Protein AF-A0AAJ3DBS8-F1 (afdb_monomer_lite)

Structure (mmCIF, N/CA/C/O backbone):
data_AF-A0AAJ3DBS8-F1
#
_entry.id   AF-A0AAJ3DBS8-F1
#
loop_
_atom_site.group_PDB
_atom_site.id
_atom_site.type_symbol
_atom_site.label_atom_id
_atom_site.label_alt_id
_atom_site.label_comp_id
_atom_site.label_asym_id
_atom_site.label_entity_id
_atom_site.label_seq_id
_atom_site.pdbx_PDB_ins_code
_atom_site.Cartn_x
_atom_site.Cartn_y
_atom_site.Cartn_z
_atom_site.occupancy
_atom_site.B_iso_or_equiv
_atom_site.auth_seq_id
_atom_site.auth_comp_id
_atom_site.auth_asym_id
_atom_site.auth_atom_id
_atom_site.pdbx_PDB_model_num
ATOM 1 N N . MET A 1 1 ? -2.908 17.694 -20.896 1.00 34.31 1 MET A N 1
ATOM 2 C CA . MET A 1 1 ? -2.007 17.215 -21.973 1.00 34.31 1 MET A CA 1
ATOM 3 C C . MET A 1 1 ? -0.601 16.853 -21.490 1.00 34.31 1 MET A C 1
ATOM 5 O O . MET A 1 1 ? -0.094 15.841 -21.946 1.00 34.31 1 MET A O 1
ATOM 9 N N . LEU A 1 2 ? 0.013 17.577 -20.541 1.00 31.77 2 LEU A N 1
ATOM 10 C CA . LEU A 1 2 ? 1.354 17.239 -20.018 1.00 31.77 2 LEU A CA 1
ATOM 11 C C . LEU A 1 2 ? 1.439 15.878 -19.292 1.00 31.77 2 LEU A C 1
ATOM 13 O O . LEU A 1 2 ? 2.426 15.167 -19.439 1.00 31.77 2 LEU A O 1
ATOM 17 N N . PHE A 1 3 ? 0.381 15.479 -18.577 1.00 32.75 3 PHE A N 1
ATOM 18 C CA . PHE A 1 3 ? 0.348 14.225 -17.809 1.00 32.75 3 PHE A CA 1
ATOM 19 C C . PHE A 1 3 ? 0.314 12.952 -18.668 1.00 32.75 3 PHE A C 1
ATOM 21 O O . PHE A 1 3 ? 0.675 11.900 -18.170 1.00 32.75 3 PHE A O 1
ATOM 28 N N . LEU A 1 4 ? -0.106 13.026 -19.937 1.00 32.16 4 LEU A N 1
ATOM 29 C CA . LEU A 1 4 ? -0.124 11.870 -20.850 1.00 32.16 4 LEU A CA 1
ATOM 30 C C . LEU A 1 4 ? 1.181 11.745 -21.652 1.00 32.16 4 LEU A C 1
ATOM 32 O O . LEU A 1 4 ? 1.602 10.633 -21.949 1.00 32.16 4 LEU A O 1
ATOM 36 N N . ASN A 1 5 ? 1.851 12.862 -21.958 1.00 32.22 5 ASN A N 1
ATOM 37 C CA . ASN A 1 5 ? 3.099 12.835 -22.732 1.00 32.22 5 ASN A CA 1
ATOM 38 C C . ASN A 1 5 ? 4.293 12.293 -21.932 1.00 32.22 5 ASN A C 1
ATOM 40 O O . ASN A 1 5 ? 5.134 11.616 -22.508 1.00 32.22 5 ASN A O 1
ATOM 44 N N . ILE A 1 6 ? 4.342 12.501 -20.611 1.00 42.06 6 ILE A N 1
ATOM 45 C CA . ILE A 1 6 ? 5.432 11.976 -19.760 1.00 42.06 6 ILE A CA 1
ATOM 46 C C . ILE A 1 6 ? 5.494 10.433 -19.795 1.00 42.06 6 ILE A C 1
ATOM 48 O O . ILE A 1 6 ? 6.579 9.855 -19.757 1.00 42.06 6 ILE A O 1
ATOM 52 N N . TRP A 1 7 ? 4.342 9.767 -19.939 1.00 41.19 7 TRP A N 1
ATOM 53 C CA . TRP A 1 7 ? 4.229 8.300 -19.963 1.00 41.19 7 TRP A CA 1
ATOM 54 C C . TRP A 1 7 ? 4.269 7.704 -21.373 1.00 41.19 7 TRP A C 1
ATOM 56 O O . TRP A 1 7 ? 4.351 6.488 -21.517 1.00 41.19 7 TRP A O 1
ATOM 66 N N . ARG A 1 8 ? 4.196 8.540 -22.417 1.00 38.03 8 ARG A N 1
ATOM 67 C CA . ARG A 1 8 ? 4.332 8.098 -23.810 1.00 38.03 8 ARG A CA 1
ATOM 68 C C . ARG A 1 8 ? 5.797 7.913 -24.203 1.00 38.03 8 ARG A C 1
ATOM 70 O O . ARG A 1 8 ? 6.105 6.996 -24.956 1.00 38.03 8 ARG A O 1
ATOM 77 N N . ASP A 1 9 ? 6.677 8.756 -23.666 1.00 37.06 9 ASP A N 1
ATOM 78 C CA . ASP A 1 9 ? 8.065 8.868 -24.130 1.00 37.06 9 ASP A CA 1
ATOM 79 C C . ASP A 1 9 ? 9.080 8.200 -23.173 1.00 37.06 9 ASP A C 1
ATOM 81 O O . ASP A 1 9 ? 10.270 8.130 -23.474 1.00 37.06 9 ASP A O 1
ATOM 85 N N . THR A 1 10 ? 8.621 7.646 -22.043 1.00 43.53 10 THR A N 1
ATOM 86 C CA . THR A 1 10 ? 9.416 6.751 -21.189 1.00 43.53 10 THR A CA 1
ATOM 87 C C . THR A 1 10 ? 8.853 5.332 -21.304 1.00 43.53 10 THR A C 1
ATOM 89 O O . THR A 1 10 ? 7.727 5.096 -20.862 1.00 43.53 10 THR A O 1
ATOM 92 N N . PRO A 1 11 ? 9.574 4.360 -21.902 1.00 48.81 11 PRO A N 1
ATOM 93 C CA . PRO A 1 11 ? 9.150 2.968 -21.890 1.00 48.81 11 PRO A CA 1
ATOM 94 C C . PRO A 1 11 ? 9.337 2.447 -20.468 1.00 48.81 11 PRO A C 1
ATOM 96 O O . PRO A 1 11 ? 10.347 1.835 -20.126 1.00 48.81 11 PRO A O 1
ATOM 99 N N . LEU A 1 12 ? 8.384 2.759 -19.597 1.00 55.94 12 LEU A N 1
ATOM 100 C CA . LEU A 1 12 ? 8.355 2.180 -18.273 1.00 55.94 12 LEU A CA 1
ATOM 101 C C . LEU A 1 12 ? 8.215 0.669 -18.437 1.00 55.94 12 LEU A C 1
ATOM 103 O O . LEU A 1 12 ? 7.348 0.222 -19.199 1.00 55.94 12 LEU A O 1
ATOM 107 N N . PRO A 1 13 ? 9.054 -0.119 -17.748 1.00 65.25 13 PRO A N 1
ATOM 108 C CA . PRO A 1 13 ? 8.946 -1.565 -17.782 1.00 65.25 13 PRO A CA 1
ATOM 109 C C . PRO A 1 13 ? 7.500 -1.974 -17.495 1.00 65.25 13 PRO A C 1
ATOM 111 O O . PRO A 1 13 ? 6.860 -1.420 -16.598 1.00 65.25 13 PRO A O 1
ATOM 114 N N . SER A 1 14 ? 6.963 -2.943 -18.239 1.00 71.94 14 SER A N 1
ATOM 115 C CA . SER A 1 14 ? 5.567 -3.392 -18.093 1.00 71.94 14 SER A CA 1
ATOM 116 C C . SER A 1 14 ? 5.231 -3.800 -16.650 1.00 71.94 14 SER A C 1
ATOM 118 O O . SER A 1 14 ? 4.104 -3.621 -16.192 1.00 71.94 14 SER A O 1
ATOM 120 N N . ILE A 1 15 ? 6.246 -4.249 -15.909 1.00 72.38 15 ILE A N 1
ATOM 121 C CA . ILE A 1 15 ? 6.202 -4.537 -14.475 1.00 72.38 15 ILE A CA 1
ATOM 122 C C . ILE A 1 15 ? 5.906 -3.279 -13.639 1.00 72.38 15 ILE A C 1
ATOM 124 O O . ILE A 1 15 ? 5.065 -3.324 -12.750 1.00 72.38 15 ILE A O 1
ATOM 128 N N . SER A 1 16 ? 6.532 -2.136 -13.925 1.00 73.19 16 SER A N 1
ATOM 129 C CA . SER A 1 16 ? 6.294 -0.883 -13.195 1.00 73.19 16 SER A CA 1
ATOM 130 C C . SER A 1 16 ? 4.863 -0.369 -13.383 1.00 73.19 16 SER A C 1
ATOM 132 O O . SER A 1 16 ? 4.242 0.087 -12.425 1.00 73.19 16 SER A O 1
ATOM 134 N N . LEU A 1 17 ? 4.307 -0.495 -14.593 1.00 77.12 17 LEU A N 1
ATOM 135 C CA . LEU A 1 17 ? 2.912 -0.130 -14.872 1.00 77.12 17 LEU A CA 1
ATOM 136 C C . LEU A 1 17 ? 1.920 -1.055 -14.159 1.00 77.12 17 LEU A C 1
ATOM 138 O O . LEU A 1 17 ? 0.945 -0.575 -13.578 1.00 77.12 17 LEU A O 1
ATOM 142 N N . LEU A 1 18 ? 2.189 -2.365 -14.156 1.00 82.50 18 LEU A N 1
ATOM 143 C CA . LEU A 1 18 ? 1.419 -3.340 -13.383 1.00 82.50 18 LEU A CA 1
ATOM 144 C C . LEU A 1 18 ? 1.411 -2.974 -11.895 1.00 82.50 18 LEU A C 1
ATOM 146 O O . LEU A 1 18 ? 0.356 -2.965 -11.265 1.00 82.50 18 LEU A O 1
ATOM 150 N N . THR A 1 19 ? 2.579 -2.643 -11.350 1.00 81.81 19 THR A N 1
ATOM 151 C CA . THR A 1 19 ? 2.744 -2.264 -9.949 1.00 81.81 19 THR A CA 1
ATOM 152 C C . THR A 1 19 ? 1.929 -1.022 -9.598 1.00 81.81 19 THR A C 1
ATOM 154 O O . THR A 1 19 ? 1.175 -1.042 -8.628 1.00 81.81 19 THR A O 1
ATOM 157 N N . ILE A 1 20 ? 1.996 0.032 -10.415 1.00 81.31 20 ILE A N 1
ATOM 158 C CA . ILE A 1 20 ? 1.200 1.254 -10.225 1.00 81.31 20 ILE A CA 1
ATOM 159 C C . ILE A 1 20 ? -0.301 0.939 -10.258 1.00 81.31 20 ILE A C 1
ATOM 161 O O . ILE A 1 20 ? -1.038 1.357 -9.365 1.00 81.31 20 ILE A O 1
ATOM 165 N N . ALA A 1 21 ? -0.759 0.167 -11.247 1.00 83.81 21 ALA A N 1
ATOM 166 C CA . ALA A 1 21 ? -2.166 -0.210 -11.371 1.00 83.81 21 ALA A CA 1
ATOM 167 C C . ALA A 1 21 ? -2.654 -1.033 -10.165 1.00 83.81 21 ALA A C 1
ATOM 169 O O . ALA A 1 21 ? -3.731 -0.767 -9.623 1.00 83.81 21 ALA A O 1
ATOM 170 N N . ALA A 1 22 ? -1.843 -1.991 -9.707 1.00 86.06 22 ALA A N 1
ATOM 171 C CA . ALA A 1 22 ? -2.141 -2.802 -8.534 1.00 86.06 22 ALA A CA 1
ATOM 172 C C . ALA A 1 22 ? -2.233 -1.947 -7.267 1.00 86.06 22 ALA A C 1
ATOM 174 O O . ALA A 1 22 ? -3.179 -2.099 -6.493 1.00 86.06 22 ALA A O 1
ATOM 175 N N . LEU A 1 23 ? -1.304 -1.005 -7.083 1.00 85.00 23 LEU A N 1
ATOM 176 C CA . LEU A 1 23 ? -1.318 -0.086 -5.951 1.00 85.00 23 LEU A CA 1
ATOM 177 C C . LEU A 1 23 ? -2.555 0.809 -5.937 1.00 85.00 23 LEU A C 1
ATOM 179 O O . LEU A 1 23 ? -3.157 0.956 -4.880 1.00 85.00 23 LEU A O 1
ATOM 183 N N . ILE A 1 24 ? -2.973 1.363 -7.080 1.00 84.50 24 ILE A N 1
ATOM 184 C CA . ILE A 1 24 ? -4.187 2.194 -7.158 1.00 84.50 24 ILE A CA 1
ATOM 185 C C . ILE A 1 24 ? -5.410 1.395 -6.689 1.00 84.50 24 ILE A C 1
ATOM 187 O O . ILE A 1 24 ? -6.172 1.864 -5.840 1.00 84.50 24 ILE A O 1
ATOM 191 N N . GLY A 1 25 ? -5.578 0.172 -7.206 1.00 83.19 25 GLY A N 1
ATOM 192 C CA . GLY A 1 25 ? -6.697 -0.695 -6.833 1.00 83.19 25 GLY A CA 1
ATOM 193 C C . GLY A 1 25 ? -6.667 -1.098 -5.356 1.00 83.19 25 GLY A C 1
ATOM 194 O O . GLY A 1 25 ? -7.689 -1.053 -4.668 1.00 83.19 25 GLY A O 1
ATOM 195 N N . ILE A 1 26 ? -5.486 -1.450 -4.850 1.00 86.25 26 ILE A N 1
ATOM 196 C CA . ILE A 1 26 ? -5.308 -1.906 -3.470 1.00 86.25 26 ILE A CA 1
ATOM 197 C C . ILE A 1 26 ? -5.459 -0.756 -2.484 1.00 86.25 26 ILE A C 1
ATOM 199 O O . ILE A 1 26 ? -6.191 -0.908 -1.520 1.00 86.25 26 ILE A O 1
ATOM 203 N N . ILE A 1 27 ? -4.879 0.416 -2.730 1.00 85.25 27 ILE A N 1
ATOM 204 C CA . ILE A 1 27 ? -5.019 1.588 -1.853 1.00 85.25 27 ILE A CA 1
ATOM 205 C C . ILE A 1 27 ? -6.484 1.991 -1.689 1.00 85.25 27 ILE A C 1
ATOM 207 O O . ILE A 1 27 ? -6.949 2.177 -0.561 1.00 85.25 27 ILE A O 1
ATOM 211 N N . GLY A 1 28 ? -7.226 2.098 -2.797 1.00 81.75 28 GLY A N 1
ATOM 212 C CA . GLY A 1 28 ? -8.640 2.471 -2.748 1.00 81.75 28 GLY A CA 1
ATOM 213 C C . GLY A 1 28 ? -9.453 1.486 -1.908 1.00 81.75 28 GLY A C 1
ATOM 214 O O . GLY A 1 28 ? -10.252 1.879 -1.056 1.00 81.75 28 GLY A O 1
ATOM 215 N N . ASN A 1 29 ? -9.194 0.193 -2.085 1.00 85.62 29 ASN A N 1
ATOM 216 C CA . ASN A 1 29 ? -9.898 -0.847 -1.355 1.00 85.62 29 ASN A CA 1
ATOM 217 C C . ASN A 1 29 ? -9.453 -0.957 0.120 1.00 85.62 29 ASN A C 1
ATOM 219 O O . ASN A 1 29 ? -10.289 -0.949 1.023 1.00 85.62 29 ASN A O 1
ATOM 223 N N . SER A 1 30 ? -8.146 -1.023 0.372 1.00 84.38 30 SER A N 1
ATOM 224 C CA . SER A 1 30 ? -7.538 -1.234 1.689 1.00 84.38 30 SER A CA 1
ATOM 225 C C . SER A 1 30 ? -7.656 -0.031 2.616 1.00 84.38 30 SER A C 1
ATOM 227 O O . SER A 1 30 ? -7.791 -0.228 3.815 1.00 84.38 30 SER A O 1
ATOM 229 N N . VAL A 1 31 ? -7.610 1.205 2.111 1.00 84.19 31 VAL A N 1
ATOM 230 C CA . VAL A 1 31 ? -7.782 2.394 2.961 1.00 84.19 31 VAL A CA 1
ATOM 231 C C . VAL A 1 31 ? -9.245 2.800 2.984 1.00 84.19 31 VAL A C 1
ATOM 233 O O . VAL A 1 31 ? -9.883 2.740 4.030 1.00 84.19 31 VAL A O 1
ATOM 236 N N . VAL A 1 32 ? -9.805 3.211 1.847 1.00 83.50 32 VAL A N 1
ATOM 237 C CA . VAL A 1 32 ? -11.094 3.918 1.817 1.00 83.50 32 VAL A CA 1
ATOM 238 C C . VAL A 1 32 ? -12.265 2.973 2.052 1.00 83.50 32 VAL A C 1
ATOM 240 O O . VAL A 1 32 ? -13.020 3.158 3.009 1.00 83.50 32 VAL A O 1
ATOM 243 N N . THR A 1 33 ? -12.413 1.949 1.210 1.00 83.75 33 THR A N 1
ATOM 244 C CA . THR A 1 33 ? -13.533 1.000 1.307 1.00 83.75 33 THR A CA 1
ATOM 245 C C . THR A 1 33 ? -13.500 0.259 2.640 1.00 83.75 33 THR A C 1
ATOM 247 O O . THR A 1 33 ? -14.525 0.129 3.314 1.00 83.75 33 THR A O 1
ATOM 250 N N . PHE A 1 34 ? -12.311 -0.170 3.061 1.00 84.19 34 PHE A N 1
ATOM 251 C CA . PHE A 1 34 ? -12.118 -0.823 4.345 1.00 84.19 34 PHE A CA 1
ATOM 252 C C . PHE A 1 34 ? -12.479 0.081 5.530 1.00 84.19 34 PHE A C 1
ATOM 254 O O . PHE A 1 34 ? -13.234 -0.347 6.404 1.00 84.19 34 PHE A O 1
ATOM 261 N N . SER A 1 35 ? -12.021 1.342 5.542 1.00 81.75 35 SER A N 1
ATOM 262 C CA . SER A 1 35 ? -12.333 2.274 6.636 1.00 81.75 35 SER A CA 1
ATOM 263 C C . SER A 1 35 ? -13.838 2.445 6.820 1.00 81.75 35 SER A C 1
ATOM 265 O O . SER A 1 35 ? -14.348 2.392 7.939 1.00 81.75 35 SER A O 1
ATOM 267 N N . LYS A 1 36 ? -14.570 2.607 5.711 1.00 83.69 36 LYS A N 1
ATOM 268 C CA . LYS A 1 36 ? -16.032 2.727 5.741 1.00 83.69 36 LYS A CA 1
ATOM 269 C C . LYS A 1 36 ? -16.695 1.447 6.229 1.00 83.69 36 LYS A C 1
ATOM 271 O O . LYS A 1 36 ? -17.568 1.512 7.088 1.00 83.69 36 LYS A O 1
ATOM 276 N N . ARG A 1 37 ? -16.251 0.283 5.744 1.00 81.94 37 ARG A N 1
ATOM 277 C CA . ARG A 1 37 ? -16.782 -1.023 6.164 1.00 81.94 37 ARG A CA 1
ATOM 278 C C . ARG A 1 37 ? -16.593 -1.260 7.660 1.00 81.94 37 ARG A C 1
ATOM 280 O O . ARG A 1 37 ? -17.511 -1.741 8.320 1.00 81.94 37 ARG A O 1
ATOM 287 N N . VAL A 1 38 ? -15.421 -0.931 8.200 1.00 80.94 38 VAL A N 1
ATOM 288 C CA . VAL A 1 38 ? -15.158 -1.038 9.641 1.00 80.94 38 VAL A CA 1
ATOM 289 C C . VAL A 1 38 ? -16.049 -0.072 10.416 1.00 80.94 38 VAL A C 1
ATOM 291 O O . VAL A 1 38 ? -16.635 -0.467 11.417 1.00 80.94 38 VAL A O 1
ATOM 294 N N . ASN A 1 39 ? -16.202 1.166 9.941 1.00 82.19 39 ASN A N 1
ATOM 295 C CA . ASN A 1 39 ? -17.026 2.167 10.609 1.00 82.19 39 ASN A CA 1
ATOM 296 C C . ASN A 1 39 ? -18.515 1.791 10.641 1.00 82.19 39 ASN A C 1
ATOM 298 O O . ASN A 1 39 ? -19.120 1.839 11.707 1.00 82.19 39 ASN A O 1
ATOM 302 N N . MET A 1 40 ? -19.076 1.347 9.512 1.00 78.06 40 MET A N 1
ATOM 303 C CA . MET A 1 40 ? -20.479 0.930 9.409 1.00 78.06 40 MET A CA 1
ATOM 304 C C . MET A 1 40 ? -20.805 -0.255 10.317 1.00 78.06 40 MET A C 1
ATOM 306 O O . MET A 1 40 ? -21.859 -0.290 10.939 1.00 78.06 40 MET A O 1
ATOM 310 N N . ASN A 1 41 ? -19.895 -1.225 10.414 1.00 74.44 41 ASN A N 1
ATOM 311 C CA . ASN A 1 41 ? -20.141 -2.416 11.220 1.00 74.44 41 ASN A CA 1
ATOM 312 C C . ASN A 1 41 ? -19.763 -2.239 12.698 1.00 74.44 41 ASN A C 1
ATOM 314 O O . ASN A 1 41 ? -20.006 -3.133 13.504 1.00 74.44 41 ASN A O 1
ATOM 318 N N . ARG A 1 42 ? -19.164 -1.105 13.078 1.00 68.31 42 ARG A N 1
ATOM 319 C CA . ARG A 1 42 ? -18.653 -0.872 14.432 1.00 68.31 42 ARG A CA 1
ATOM 320 C C . ARG A 1 42 ? -19.736 -0.992 15.501 1.00 68.31 42 ARG A C 1
ATOM 322 O O . ARG A 1 42 ? -19.493 -1.641 16.512 1.00 68.31 42 ARG A O 1
ATOM 329 N N . GLU A 1 43 ? -20.904 -0.391 15.283 1.00 66.38 43 GLU A N 1
ATOM 330 C CA . GLU A 1 43 ? -22.021 -0.449 16.240 1.00 66.38 43 GLU A CA 1
ATOM 331 C C . GLU A 1 43 ? -22.549 -1.879 16.391 1.00 66.38 43 GLU A C 1
ATOM 333 O O . GLU A 1 43 ? -22.737 -2.357 17.507 1.00 66.38 43 GLU A O 1
ATOM 338 N N . PHE A 1 44 ? -22.676 -2.609 15.280 1.00 66.56 44 PHE A N 1
ATOM 339 C CA . PHE A 1 44 ? -23.064 -4.019 15.292 1.00 66.56 44 PHE A CA 1
ATOM 340 C C . PHE A 1 44 ? -22.070 -4.885 16.079 1.00 66.56 44 PHE A C 1
ATOM 342 O O . PHE A 1 44 ? -22.475 -5.705 16.899 1.00 66.56 44 PHE A O 1
ATOM 349 N N . PHE A 1 45 ? -20.764 -4.674 15.894 1.00 64.44 45 PHE A N 1
ATOM 350 C CA . PHE A 1 45 ? -19.744 -5.430 16.624 1.00 64.44 45 PHE A CA 1
ATOM 351 C C . PHE A 1 45 ? -19.654 -5.054 18.101 1.00 64.44 45 PHE A C 1
ATOM 353 O O . PHE A 1 45 ? -19.402 -5.930 18.918 1.00 64.44 45 PHE A O 1
ATOM 360 N N . GLN A 1 46 ? -19.902 -3.794 18.465 1.00 64.44 46 GLN A N 1
ATOM 361 C CA . GLN A 1 46 ? -19.985 -3.389 19.872 1.00 64.44 46 GLN A CA 1
ATOM 362 C C . GLN A 1 46 ? -21.162 -4.060 20.591 1.00 64.44 46 GLN A C 1
ATOM 364 O O . GLN A 1 46 ? -21.030 -4.455 21.747 1.00 64.44 46 GLN A O 1
ATOM 369 N N . LEU A 1 47 ? -22.289 -4.236 19.898 1.00 60.50 47 LEU A N 1
ATOM 370 C CA . LEU A 1 47 ? -23.437 -4.985 20.411 1.00 60.50 47 LEU A CA 1
ATOM 371 C C . LEU A 1 47 ? -23.148 -6.493 20.474 1.00 60.50 47 LEU A C 1
ATOM 373 O O . LEU A 1 47 ? -23.532 -7.157 21.436 1.00 60.50 47 LEU A O 1
ATOM 377 N N . LEU A 1 48 ? -22.429 -7.038 19.489 1.00 60.28 48 LEU A N 1
ATOM 378 C CA . LEU A 1 48 ? -22.061 -8.453 19.455 1.00 60.28 48 LEU A CA 1
ATOM 379 C C . LEU A 1 48 ? -21.042 -8.819 20.548 1.00 60.28 48 LEU A C 1
ATOM 381 O O . LEU A 1 48 ? -21.217 -9.838 21.203 1.00 60.28 48 LEU A O 1
ATOM 385 N N . ASP A 1 49 ? -20.042 -7.973 20.804 1.00 59.69 49 ASP A N 1
ATOM 386 C CA . ASP A 1 49 ? -19.052 -8.142 21.887 1.00 59.69 49 ASP A CA 1
ATOM 387 C C . ASP A 1 49 ? -19.706 -8.033 23.280 1.00 59.69 49 ASP A C 1
ATOM 389 O O . ASP A 1 49 ? -19.277 -8.678 24.232 1.00 59.69 49 ASP A O 1
ATOM 393 N N . ALA A 1 50 ? -20.795 -7.263 23.404 1.00 62.69 50 ALA A N 1
ATOM 394 C CA . ALA A 1 50 ? -21.571 -7.166 24.641 1.00 62.69 50 ALA A CA 1
ATOM 395 C C . ALA A 1 50 ? -22.467 -8.391 24.911 1.00 62.69 50 ALA A C 1
ATOM 397 O O . ALA A 1 50 ? -22.860 -8.608 26.057 1.00 62.69 50 ALA A O 1
ATOM 398 N N . THR A 1 51 ? -22.796 -9.182 23.881 1.00 60.94 51 THR A N 1
ATOM 399 C CA . THR A 1 51 ? -23.831 -10.236 23.961 1.00 60.94 51 THR A CA 1
ATOM 400 C C . THR A 1 51 ? -23.301 -11.647 23.652 1.00 60.94 51 THR A C 1
ATOM 402 O O . THR A 1 51 ? -23.966 -12.635 23.950 1.00 60.94 51 THR A O 1
ATOM 405 N N . SER A 1 52 ? -22.106 -11.774 23.069 1.00 55.19 52 SER A N 1
ATOM 406 C CA . SER A 1 52 ? -21.498 -13.030 22.601 1.00 55.19 52 SER A CA 1
ATOM 407 C C . SER A 1 52 ? -20.016 -13.118 23.000 1.00 55.19 52 SER A C 1
ATOM 409 O O . SER A 1 52 ? -19.403 -12.120 23.360 1.00 55.19 52 SER A O 1
ATOM 411 N N . SER A 1 53 ? -19.392 -14.301 22.892 1.00 55.38 53 SER A N 1
ATOM 412 C CA . SER A 1 53 ? -17.939 -14.480 23.087 1.00 55.38 53 SER A CA 1
ATOM 413 C C . SER A 1 53 ? -17.090 -13.992 21.897 1.00 55.38 53 SER A C 1
ATOM 415 O O . SER A 1 53 ? -15.900 -14.313 21.809 1.00 55.38 53 SER A O 1
ATOM 417 N N . TYR A 1 54 ? -17.691 -13.286 20.932 1.00 52.34 54 TYR A N 1
ATOM 418 C CA . TYR A 1 54 ? -17.017 -12.844 19.715 1.00 52.34 54 TYR A CA 1
ATOM 419 C C . TYR A 1 54 ? -16.157 -11.602 19.987 1.00 52.34 54 TYR A C 1
ATOM 421 O O . TYR A 1 54 ? -16.619 -10.471 19.892 1.00 52.34 54 TYR A O 1
ATOM 429 N N . SER A 1 55 ? -14.883 -11.832 20.315 1.00 62.47 55 SER A N 1
ATOM 430 C CA . SER A 1 55 ? -13.921 -10.775 20.648 1.00 62.47 55 SER A CA 1
ATOM 431 C C . SER A 1 55 ? -13.548 -9.891 19.449 1.00 62.47 55 SER A C 1
ATOM 433 O O . SER A 1 55 ? -13.367 -10.362 18.321 1.00 62.47 55 SER A O 1
ATOM 435 N N . SER A 1 56 ? -13.268 -8.615 19.733 1.00 61.03 56 SER A N 1
ATOM 436 C CA . SER A 1 56 ? -12.656 -7.639 18.814 1.00 61.03 56 SER A CA 1
ATOM 437 C C . SER A 1 56 ? -11.411 -8.159 18.059 1.00 61.03 56 SER A C 1
ATOM 439 O O . SER A 1 56 ? -11.143 -7.724 16.936 1.00 61.03 56 SER A O 1
ATOM 441 N N . ARG A 1 57 ? -10.657 -9.121 18.620 1.00 63.03 57 ARG A N 1
ATOM 442 C CA . ARG A 1 57 ? -9.508 -9.759 17.942 1.00 63.03 57 ARG A CA 1
ATOM 443 C C . ARG A 1 57 ? -9.917 -10.605 16.732 1.00 63.03 57 ARG A C 1
ATOM 445 O O . ARG A 1 57 ? -9.259 -10.533 15.695 1.00 63.03 57 ARG A O 1
ATOM 452 N N . HIS A 1 58 ? -11.001 -11.373 16.834 1.00 69.75 58 HIS A N 1
ATOM 453 C CA . HIS A 1 58 ? -11.483 -12.208 15.729 1.00 69.75 58 HIS A CA 1
ATOM 454 C C . HIS A 1 58 ? -12.025 -11.365 14.577 1.00 69.75 58 HIS A C 1
ATOM 456 O O . HIS A 1 58 ? -11.843 -11.717 13.411 1.00 69.75 58 HIS A O 1
ATOM 462 N N . PHE A 1 59 ? -12.615 -10.209 14.886 1.00 70.19 59 PHE A N 1
ATOM 463 C CA . PHE A 1 59 ? -13.002 -9.234 13.873 1.00 70.19 59 PHE A CA 1
ATOM 464 C C . PHE A 1 59 ? -11.791 -8.743 13.066 1.00 70.19 59 PHE A C 1
ATOM 466 O O . PHE A 1 59 ? -11.810 -8.808 11.838 1.00 70.19 59 PHE A O 1
ATOM 473 N N . LEU A 1 60 ? -10.712 -8.330 13.739 1.00 72.25 60 LEU A N 1
ATOM 474 C CA . LEU A 1 60 ? -9.481 -7.886 13.075 1.00 72.25 60 LEU A CA 1
ATOM 475 C C . LEU A 1 60 ? -8.844 -8.982 12.212 1.00 72.25 60 LEU A C 1
ATOM 477 O O . LEU A 1 60 ? -8.441 -8.711 11.083 1.00 72.25 60 LEU A O 1
ATOM 481 N N . GLN A 1 61 ? -8.795 -10.220 12.709 1.00 75.38 61 GLN A N 1
ATOM 482 C CA . GLN A 1 61 ? -8.284 -11.363 11.946 1.00 75.38 61 GLN A CA 1
ATOM 483 C C . GLN A 1 61 ? -9.128 -11.634 10.697 1.00 75.38 61 GLN A C 1
ATOM 485 O O . GLN A 1 61 ? -8.583 -11.786 9.606 1.00 75.38 61 GLN A O 1
ATOM 490 N N . THR A 1 62 ? -10.455 -11.626 10.836 1.00 79.62 62 THR A N 1
ATOM 491 C CA . THR A 1 62 ? -11.384 -11.827 9.713 1.00 79.62 62 THR A CA 1
ATOM 492 C C . THR A 1 62 ? -11.190 -10.750 8.648 1.00 79.62 62 THR A C 1
ATOM 494 O O . THR A 1 62 ? -11.116 -11.047 7.458 1.00 79.62 62 THR A O 1
ATOM 497 N N . GLN A 1 63 ? -11.045 -9.494 9.070 1.00 78.00 63 GLN A N 1
ATOM 498 C CA . GLN A 1 63 ? -10.798 -8.381 8.161 1.00 78.00 63 GLN A CA 1
ATOM 499 C C . GLN A 1 63 ? -9.438 -8.471 7.457 1.00 78.00 63 GLN A C 1
ATOM 501 O O . GLN A 1 63 ? -9.361 -8.216 6.256 1.00 78.00 63 GLN A O 1
ATOM 506 N N . ALA A 1 64 ? -8.381 -8.885 8.161 1.00 79.38 64 ALA A N 1
ATOM 507 C CA . ALA A 1 64 ? -7.069 -9.100 7.558 1.00 79.38 64 ALA A CA 1
ATOM 508 C C . ALA A 1 64 ? -7.113 -10.195 6.479 1.00 79.38 64 ALA A C 1
ATOM 510 O O . ALA A 1 64 ? -6.565 -10.004 5.395 1.00 79.38 64 ALA A O 1
ATOM 511 N N . VAL A 1 65 ? -7.823 -11.302 6.734 1.00 84.69 65 VAL A N 1
ATOM 512 C CA . VAL A 1 65 ? -8.026 -12.375 5.744 1.00 84.69 65 VAL A CA 1
ATOM 513 C C . VAL A 1 65 ? -8.761 -11.846 4.513 1.00 84.69 65 VAL A C 1
ATOM 515 O O . VAL A 1 65 ? -8.273 -12.020 3.399 1.00 84.69 65 VAL A O 1
ATOM 518 N N . ILE A 1 66 ? -9.876 -11.129 4.704 1.00 85.38 66 ILE A N 1
ATOM 519 C CA . ILE A 1 66 ? -10.635 -10.516 3.601 1.00 85.38 66 ILE A CA 1
ATOM 520 C C . ILE A 1 66 ? -9.737 -9.594 2.767 1.00 85.38 66 ILE A C 1
ATOM 522 O O . ILE A 1 66 ? -9.805 -9.611 1.536 1.00 85.38 66 ILE A O 1
ATOM 526 N N . GLN A 1 67 ? -8.876 -8.807 3.416 1.00 86.19 67 GLN A N 1
ATOM 527 C CA . GLN A 1 67 ? -7.979 -7.898 2.718 1.00 86.19 67 GLN A CA 1
ATOM 528 C C . GLN A 1 67 ? -6.906 -8.632 1.910 1.00 86.19 67 GLN A C 1
ATOM 530 O O . GLN A 1 67 ? -6.653 -8.252 0.768 1.00 86.19 67 GLN A O 1
ATOM 535 N N . ILE A 1 68 ? -6.306 -9.690 2.462 1.00 87.69 68 ILE A N 1
ATOM 536 C CA . ILE A 1 68 ? -5.337 -10.531 1.744 1.00 87.69 68 ILE A CA 1
ATOM 537 C C . ILE A 1 68 ? -5.997 -11.149 0.512 1.00 87.69 68 ILE A C 1
ATOM 539 O O . ILE A 1 68 ? -5.447 -11.055 -0.583 1.00 87.69 68 ILE A O 1
ATOM 543 N N . THR A 1 69 ? -7.198 -11.714 0.667 1.00 89.38 69 THR A N 1
ATOM 544 C CA . THR A 1 69 ? -7.954 -12.293 -0.449 1.00 89.38 69 THR A CA 1
ATOM 545 C C . THR A 1 69 ? -8.234 -11.254 -1.531 1.00 89.38 69 THR A C 1
ATOM 547 O O . THR A 1 69 ? -8.002 -11.515 -2.708 1.00 89.38 69 THR A O 1
ATOM 550 N N . LEU A 1 70 ? -8.680 -10.053 -1.156 1.00 89.44 70 LEU A N 1
ATOM 551 C CA . LEU A 1 70 ? -8.945 -8.979 -2.115 1.00 89.44 70 LEU A CA 1
ATOM 552 C C . LEU A 1 70 ? -7.679 -8.522 -2.846 1.00 89.44 70 LEU A C 1
ATOM 554 O O . LEU A 1 70 ? -7.707 -8.376 -4.066 1.00 89.44 70 LEU A O 1
ATOM 558 N N . ASN A 1 71 ? -6.575 -8.316 -2.126 1.00 90.56 71 ASN A N 1
ATOM 559 C CA . ASN A 1 71 ? -5.307 -7.900 -2.727 1.00 90.56 71 ASN A CA 1
ATOM 560 C C . ASN A 1 71 ? -4.800 -8.959 -3.714 1.00 90.56 71 ASN A C 1
ATOM 562 O O . ASN A 1 71 ? -4.375 -8.618 -4.818 1.00 90.56 71 ASN A O 1
ATOM 566 N N . PHE A 1 72 ? -4.924 -10.238 -3.350 1.00 89.75 72 PHE A N 1
ATOM 567 C CA . PHE A 1 72 ? -4.582 -11.361 -4.214 1.00 89.75 72 PHE A CA 1
ATOM 568 C C . PHE A 1 72 ? -5.438 -11.398 -5.486 1.00 89.75 72 PHE A C 1
ATOM 570 O O . PHE A 1 72 ? -4.895 -11.550 -6.580 1.00 89.75 72 PHE A O 1
ATOM 577 N N . VAL A 1 73 ? -6.759 -11.218 -5.370 1.00 92.12 73 VAL A N 1
ATOM 578 C CA . VAL A 1 73 ? -7.675 -11.210 -6.524 1.00 92.12 73 VAL A CA 1
ATOM 579 C C . VAL A 1 73 ? -7.375 -10.040 -7.462 1.00 92.12 73 VAL A C 1
ATOM 581 O O . VAL A 1 73 ? -7.258 -10.252 -8.667 1.00 92.12 73 VAL A O 1
ATOM 584 N N . ILE A 1 74 ? -7.197 -8.824 -6.927 1.00 90.31 74 ILE A N 1
ATOM 585 C CA . ILE A 1 74 ? -6.867 -7.633 -7.727 1.00 90.31 74 ILE A CA 1
ATOM 586 C C . ILE A 1 74 ? -5.561 -7.860 -8.493 1.00 90.31 74 ILE A C 1
ATOM 588 O O . ILE A 1 74 ? -5.512 -7.654 -9.705 1.00 90.31 74 ILE A O 1
ATOM 592 N N . TYR A 1 75 ? -4.512 -8.314 -7.803 1.00 90.69 75 TYR A N 1
ATOM 593 C CA . TYR A 1 75 ? -3.210 -8.530 -8.425 1.00 90.69 75 TYR A CA 1
ATOM 594 C C . TYR A 1 75 ? -3.255 -9.635 -9.487 1.00 90.69 75 TYR A C 1
ATOM 596 O O . TYR A 1 75 ? -2.795 -9.433 -10.610 1.00 90.69 75 TYR A O 1
ATOM 604 N N . SER A 1 76 ? -3.874 -10.776 -9.168 1.00 89.50 76 SER A N 1
ATOM 605 C CA . SER A 1 76 ? -3.996 -11.913 -10.090 1.00 89.50 76 SER A CA 1
ATOM 606 C C . SER A 1 76 ? -4.747 -11.532 -11.365 1.00 89.50 76 SER A C 1
ATOM 608 O O . SER A 1 76 ? -4.342 -11.916 -12.461 1.00 89.50 76 SER A O 1
ATOM 610 N N . TRP A 1 77 ? -5.809 -10.732 -11.238 1.00 92.31 77 TRP A N 1
ATOM 611 C CA . TRP A 1 77 ? -6.576 -10.256 -12.385 1.00 92.31 77 TRP A CA 1
ATOM 612 C C . TRP A 1 77 ? -5.753 -9.335 -13.294 1.00 92.31 77 TRP A C 1
ATOM 614 O O . TRP A 1 77 ? -5.783 -9.479 -14.515 1.00 92.31 77 TRP A O 1
ATOM 624 N N . LEU A 1 78 ? -4.961 -8.427 -12.714 1.00 89.94 78 LEU A N 1
ATOM 625 C CA . LEU A 1 78 ? -4.080 -7.545 -13.483 1.00 89.94 78 LEU A CA 1
ATOM 626 C C . LEU A 1 78 ? -2.959 -8.313 -14.197 1.00 89.94 78 LEU A C 1
ATOM 628 O O . LEU A 1 78 ? -2.659 -8.015 -15.355 1.00 89.94 78 LEU A O 1
ATOM 632 N N . VAL A 1 79 ? -2.377 -9.325 -13.546 1.00 89.12 79 VAL A N 1
ATOM 633 C CA . VAL A 1 79 ? -1.390 -10.217 -14.175 1.00 89.12 79 VAL A CA 1
ATOM 634 C C . VAL A 1 79 ? -2.018 -10.967 -15.348 1.00 89.12 79 VAL A C 1
ATOM 636 O O . VAL A 1 79 ? -1.433 -10.989 -16.430 1.00 89.12 79 VAL A O 1
ATOM 639 N N . LEU A 1 80 ? -3.224 -11.519 -15.175 1.00 89.69 80 LEU A N 1
ATOM 640 C CA . LEU A 1 80 ? -3.945 -12.228 -16.235 1.00 89.69 80 LEU A CA 1
ATOM 641 C C . LEU A 1 80 ? -4.165 -11.331 -17.457 1.00 89.69 80 LEU A C 1
ATOM 643 O O . LEU A 1 80 ? -3.854 -11.738 -18.575 1.00 89.69 80 LEU A O 1
ATOM 647 N N . ILE A 1 81 ? -4.625 -10.092 -17.254 1.00 88.69 81 ILE A N 1
ATOM 648 C CA . ILE A 1 81 ? -4.788 -9.117 -18.341 1.00 88.69 81 ILE A CA 1
ATOM 649 C C . ILE A 1 81 ? -3.445 -8.846 -19.037 1.00 88.69 81 ILE A C 1
ATOM 651 O O . ILE A 1 81 ? -3.377 -8.856 -20.265 1.00 88.69 81 ILE A O 1
ATOM 655 N N . GLY A 1 82 ? -2.365 -8.640 -18.277 1.00 85.12 82 GLY A N 1
ATOM 656 C CA . GLY A 1 82 ? -1.029 -8.394 -18.833 1.00 85.12 82 GLY A CA 1
ATOM 657 C C . GLY A 1 82 ? -0.497 -9.548 -19.691 1.00 85.12 82 GLY A C 1
ATOM 658 O O . GLY A 1 82 ? 0.104 -9.307 -20.742 1.00 85.12 82 GLY A O 1
ATOM 659 N N . VAL A 1 83 ? -0.762 -10.790 -19.274 1.00 86.88 83 VAL A N 1
ATOM 660 C CA . VAL A 1 83 ? -0.400 -12.010 -20.013 1.00 86.88 83 VAL A CA 1
ATOM 661 C C . VAL A 1 83 ? -1.238 -12.150 -21.285 1.00 86.88 83 VAL A C 1
ATOM 663 O O . VAL A 1 83 ? -0.676 -12.365 -22.355 1.00 86.88 83 VAL A O 1
ATOM 666 N N . VAL A 1 84 ? -2.562 -11.958 -21.211 1.00 89.00 84 VAL A N 1
ATOM 667 C CA . VAL A 1 84 ? -3.466 -12.032 -22.380 1.00 89.00 84 VAL A CA 1
ATOM 668 C C . VAL A 1 84 ? -3.100 -10.994 -23.446 1.00 89.00 84 VAL A C 1
ATOM 670 O O . VAL A 1 84 ? -3.137 -11.276 -24.643 1.00 89.00 84 VAL A O 1
ATOM 673 N N . LEU A 1 85 ? -2.683 -9.799 -23.027 1.00 86.31 85 LEU A N 1
ATOM 674 C CA . LEU A 1 85 ? -2.214 -8.746 -23.931 1.00 86.31 85 LEU A CA 1
ATOM 675 C C . LEU A 1 85 ? -0.796 -8.989 -24.480 1.00 86.31 85 LEU A C 1
ATOM 677 O O . LEU A 1 85 ? -0.290 -8.149 -25.224 1.00 86.31 85 LEU A O 1
ATOM 681 N N . HIS A 1 86 ? -0.152 -10.107 -24.126 1.00 80.00 86 HIS A N 1
ATOM 682 C CA . HIS A 1 86 ? 1.225 -10.453 -24.502 1.00 80.00 86 HIS A CA 1
ATOM 683 C C . HIS A 1 86 ? 2.248 -9.367 -24.117 1.00 80.00 86 HIS A C 1
ATOM 685 O O . HIS A 1 86 ? 3.282 -9.202 -24.763 1.00 80.00 86 HIS A O 1
ATOM 691 N N . LYS A 1 87 ? 1.954 -8.594 -23.064 1.00 78.44 87 LYS A N 1
ATOM 692 C CA . LYS A 1 87 ? 2.842 -7.553 -22.520 1.00 78.44 87 LYS A CA 1
ATOM 693 C C . LYS A 1 87 ? 3.624 -8.029 -21.299 1.00 78.44 87 LYS A C 1
ATOM 695 O O . LYS A 1 87 ? 4.490 -7.303 -20.822 1.00 78.44 87 LYS A O 1
ATOM 700 N N . LEU A 1 88 ? 3.312 -9.217 -20.785 1.00 78.38 88 LEU A N 1
ATOM 701 C CA . LEU A 1 88 ? 3.885 -9.746 -19.559 1.00 78.38 88 LEU A CA 1
ATOM 702 C C . LEU A 1 88 ? 4.153 -11.248 -19.687 1.00 78.38 88 LEU A C 1
ATOM 704 O O . LEU A 1 88 ? 3.289 -12.004 -20.124 1.00 78.38 88 LEU A O 1
ATOM 708 N N . THR A 1 89 ? 5.339 -11.679 -19.270 1.00 79.25 89 THR A N 1
ATOM 709 C CA . THR A 1 89 ? 5.707 -13.093 -19.145 1.00 79.25 89 THR A CA 1
ATOM 710 C C . THR A 1 89 ? 5.621 -13.510 -17.686 1.00 79.25 89 THR A C 1
ATOM 712 O O . THR A 1 89 ? 6.112 -12.789 -16.819 1.00 79.25 89 THR A O 1
ATOM 715 N N . LEU A 1 90 ? 5.031 -14.674 -17.404 1.00 78.88 90 LEU A N 1
ATOM 716 C CA . LEU A 1 90 ? 4.992 -15.210 -16.044 1.00 78.88 90 LEU A CA 1
ATOM 717 C C . LEU A 1 90 ? 6.417 -15.515 -15.562 1.00 78.88 90 LEU A C 1
ATOM 719 O O . LEU A 1 90 ? 7.073 -16.415 -16.080 1.00 78.88 90 LEU A O 1
ATOM 723 N N . SER A 1 91 ? 6.884 -14.749 -14.577 1.00 82.75 91 SER A N 1
ATOM 724 C CA . SER A 1 91 ? 8.195 -14.895 -13.946 1.00 82.75 91 SER A CA 1
ATOM 725 C C . SER A 1 91 ? 8.071 -14.920 -12.422 1.00 82.75 91 SER A C 1
ATOM 727 O O . SER A 1 91 ? 7.064 -14.491 -11.851 1.00 82.75 91 SER A O 1
ATOM 729 N N . ILE A 1 92 ? 9.117 -15.410 -11.751 1.00 82.69 92 ILE A N 1
ATOM 730 C CA . ILE A 1 92 ? 9.211 -15.408 -10.281 1.00 82.69 92 ILE A CA 1
ATOM 731 C C . ILE A 1 92 ? 9.150 -13.971 -9.735 1.00 82.69 92 ILE A C 1
ATOM 733 O O . ILE A 1 92 ? 8.550 -13.738 -8.687 1.00 82.69 92 ILE A O 1
ATOM 737 N N . ASP A 1 93 ? 9.675 -13.001 -10.484 1.00 84.25 93 ASP A N 1
ATOM 738 C CA . ASP A 1 93 ? 9.658 -11.581 -10.122 1.00 84.25 93 ASP A CA 1
ATOM 739 C C . ASP A 1 93 ? 8.235 -11.040 -9.938 1.00 84.25 93 ASP A C 1
ATOM 741 O O . ASP A 1 93 ? 7.980 -10.271 -9.013 1.00 84.25 93 ASP A O 1
ATOM 745 N N . LEU A 1 94 ? 7.277 -11.481 -10.762 1.00 84.94 94 LEU A N 1
ATOM 746 C CA . LEU A 1 94 ? 5.869 -11.096 -10.609 1.00 84.94 94 LEU A CA 1
ATOM 747 C C . LEU A 1 94 ? 5.263 -11.658 -9.327 1.00 84.94 94 LEU A C 1
ATOM 749 O O . LEU A 1 94 ? 4.518 -10.972 -8.634 1.00 84.94 94 LEU A O 1
ATOM 753 N N . ILE A 1 95 ? 5.599 -12.898 -8.977 1.00 86.00 95 ILE A N 1
ATOM 754 C CA . ILE A 1 95 ? 5.128 -13.504 -7.728 1.00 86.00 95 ILE A CA 1
ATOM 755 C C . ILE A 1 95 ? 5.693 -12.720 -6.540 1.00 86.00 95 ILE A C 1
ATOM 757 O O . ILE A 1 95 ? 4.959 -12.389 -5.606 1.00 86.00 95 ILE A O 1
ATOM 761 N N . PHE A 1 96 ? 6.977 -12.363 -6.601 1.00 86.31 96 PHE A N 1
ATOM 762 C CA . PHE A 1 96 ? 7.634 -11.593 -5.554 1.00 86.31 96 PHE A CA 1
ATOM 763 C C . PHE A 1 96 ? 7.021 -10.193 -5.400 1.00 86.31 96 PHE A C 1
ATOM 765 O O . PHE A 1 96 ? 6.668 -9.790 -4.291 1.00 86.31 96 PHE A O 1
ATOM 772 N N . ILE A 1 97 ? 6.791 -9.484 -6.509 1.00 87.19 97 ILE A N 1
ATOM 773 C CA . ILE A 1 97 ? 6.115 -8.179 -6.516 1.00 87.19 97 ILE A CA 1
ATOM 774 C C . ILE A 1 97 ? 4.686 -8.298 -5.980 1.00 87.19 97 ILE A C 1
ATOM 776 O O . ILE A 1 97 ? 4.281 -7.473 -5.164 1.00 87.19 97 ILE A O 1
ATOM 780 N N . GLY A 1 98 ? 3.935 -9.337 -6.353 1.00 87.06 98 GLY A N 1
ATOM 781 C CA . GLY A 1 98 ? 2.605 -9.609 -5.798 1.00 87.06 98 GLY A CA 1
ATOM 782 C C . GLY A 1 98 ? 2.616 -9.792 -4.276 1.00 87.06 98 GLY A C 1
ATOM 783 O O . GLY A 1 98 ? 1.729 -9.292 -3.574 1.00 87.06 98 GLY A O 1
ATOM 784 N N . GLY A 1 99 ? 3.658 -10.438 -3.745 1.00 87.69 99 GLY A N 1
ATOM 785 C CA . GLY A 1 99 ? 3.907 -10.539 -2.307 1.00 87.69 99 GLY A CA 1
ATOM 786 C C . GLY A 1 99 ? 4.132 -9.174 -1.650 1.00 87.69 99 GLY A C 1
ATOM 787 O O . GLY A 1 99 ? 3.461 -8.840 -0.672 1.00 87.69 99 GLY A O 1
ATOM 788 N N . LEU A 1 100 ? 5.013 -8.346 -2.218 1.00 88.50 100 LEU A N 1
ATOM 789 C CA . LEU A 1 100 ? 5.293 -6.994 -1.713 1.00 88.50 100 LEU A CA 1
ATOM 790 C C . LEU A 1 100 ? 4.052 -6.091 -1.749 1.00 88.50 100 LEU A C 1
ATOM 792 O O . LEU A 1 100 ? 3.751 -5.391 -0.781 1.00 88.50 100 LEU A O 1
ATOM 796 N N . VAL A 1 101 ? 3.294 -6.155 -2.842 1.00 89.12 101 VAL A N 1
ATOM 797 C CA . VAL A 1 101 ? 2.021 -5.450 -3.018 1.00 89.12 101 VAL A CA 1
ATOM 798 C C . VAL A 1 101 ? 1.013 -5.866 -1.940 1.00 89.12 101 VAL A C 1
ATOM 800 O O . VAL A 1 101 ? 0.324 -5.020 -1.366 1.00 89.12 101 VAL A O 1
ATOM 803 N N . SER A 1 102 ? 0.954 -7.158 -1.608 1.00 88.12 102 SER A N 1
ATOM 804 C CA . SER A 1 102 ? 0.066 -7.677 -0.562 1.00 88.12 102 SER A CA 1
ATOM 805 C C . SER A 1 102 ? 0.443 -7.163 0.831 1.00 88.12 102 SER A C 1
ATOM 807 O O . SER A 1 102 ? -0.446 -6.770 1.591 1.00 88.12 102 SER A O 1
ATOM 809 N N . ILE A 1 103 ? 1.744 -7.100 1.148 1.00 87.69 103 ILE A N 1
ATOM 810 C CA . ILE A 1 103 ? 2.256 -6.505 2.395 1.00 87.69 103 ILE A CA 1
ATOM 811 C C . ILE A 1 103 ? 1.845 -5.033 2.487 1.00 87.69 103 ILE A C 1
ATOM 813 O O . ILE A 1 103 ? 1.342 -4.590 3.522 1.00 87.69 103 ILE A O 1
ATOM 817 N N . LEU A 1 104 ? 2.003 -4.277 1.399 1.00 88.19 104 LEU A N 1
ATOM 818 C CA . LEU A 1 104 ? 1.642 -2.863 1.384 1.00 88.19 104 LEU A CA 1
ATOM 819 C C . LEU A 1 104 ? 0.123 -2.655 1.509 1.00 88.19 104 LEU A C 1
ATOM 821 O O . LEU A 1 104 ? -0.329 -1.746 2.201 1.00 88.19 104 LEU A O 1
ATOM 825 N N . GLY A 1 105 ? -0.688 -3.531 0.917 1.00 87.56 105 GLY A N 1
ATOM 826 C CA . GLY A 1 105 ? -2.138 -3.491 1.094 1.00 87.56 105 GLY A CA 1
ATOM 827 C C . GLY A 1 105 ? -2.588 -3.791 2.529 1.00 87.56 105 GLY A C 1
ATOM 828 O O . GLY A 1 105 ? -3.508 -3.149 3.036 1.00 87.56 105 GLY A O 1
ATOM 829 N N . LEU A 1 106 ? -1.913 -4.706 3.233 1.00 87.38 106 LEU A N 1
ATOM 830 C CA . LEU A 1 106 ? -2.141 -4.917 4.669 1.00 87.38 106 LEU A CA 1
ATOM 831 C C . LEU A 1 106 ? -1.761 -3.682 5.496 1.00 87.38 106 LEU A C 1
ATOM 833 O O . LEU A 1 106 ? -2.510 -3.281 6.387 1.00 87.38 106 LEU A O 1
ATOM 837 N N . TYR A 1 107 ? -0.635 -3.048 5.168 1.00 88.25 107 TYR A N 1
ATOM 838 C CA . TYR A 1 107 ? -0.217 -1.787 5.778 1.00 88.25 107 TYR A CA 1
ATOM 839 C C . TYR A 1 107 ? -1.289 -0.692 5.628 1.00 88.25 107 TYR A C 1
ATOM 841 O O . TYR A 1 107 ? -1.692 -0.065 6.610 1.00 88.25 107 TYR A O 1
ATOM 849 N N . PHE A 1 108 ? -1.820 -0.514 4.419 1.00 86.88 108 PHE A N 1
ATOM 850 C CA . PHE A 1 108 ? -2.892 0.440 4.149 1.00 86.88 108 PHE A CA 1
ATOM 851 C C . PHE A 1 108 ? -4.196 0.102 4.882 1.00 86.88 108 PHE A C 1
ATOM 853 O O . PHE A 1 108 ? -4.875 1.002 5.376 1.00 86.88 108 PHE A O 1
ATOM 860 N N . SER A 1 109 ? -4.515 -1.184 5.028 1.00 86.88 109 SER A N 1
ATOM 861 C CA . SER A 1 109 ? -5.657 -1.635 5.829 1.00 86.88 109 SER A CA 1
ATOM 862 C C . SER A 1 109 ? -5.503 -1.313 7.312 1.00 86.88 109 SER A C 1
ATOM 864 O O . SER A 1 109 ? -6.457 -0.845 7.933 1.00 86.88 109 SER A O 1
ATOM 866 N N . ALA A 1 110 ? -4.302 -1.439 7.877 1.00 84.44 110 ALA A N 1
ATOM 867 C CA . ALA A 1 110 ? -4.045 -1.023 9.253 1.00 84.44 110 ALA A CA 1
ATOM 868 C C . ALA A 1 110 ? -4.245 0.494 9.449 1.00 84.44 110 ALA A C 1
ATOM 870 O O . ALA A 1 110 ? -4.849 0.911 10.440 1.00 84.44 110 ALA A O 1
ATOM 871 N N . ILE A 1 111 ? -3.821 1.324 8.487 1.00 84.75 111 ILE A N 1
ATOM 872 C CA . ILE A 1 111 ? -4.119 2.768 8.499 1.00 84.75 111 ILE A CA 1
ATOM 873 C C . ILE A 1 111 ? -5.630 3.002 8.430 1.00 84.75 111 ILE A C 1
ATOM 875 O O . ILE A 1 111 ? -6.176 3.756 9.241 1.00 84.75 111 ILE A O 1
ATOM 879 N N . GLY A 1 112 ? -6.311 2.330 7.499 1.00 84.75 112 GLY A N 1
ATOM 880 C CA . GLY A 1 112 ? -7.758 2.433 7.337 1.00 84.75 112 GLY A CA 1
ATOM 881 C C . GLY A 1 112 ? -8.522 2.041 8.605 1.00 84.75 112 GLY A C 1
ATOM 882 O O . GLY A 1 112 ? -9.472 2.715 9.000 1.00 84.75 112 GLY A O 1
ATOM 883 N N . PHE A 1 113 ? -8.053 1.021 9.326 1.00 83.75 113 PHE A N 1
ATOM 884 C CA . PHE A 1 113 ? -8.614 0.633 10.619 1.00 83.75 113 PHE A CA 1
ATOM 885 C C . PHE A 1 113 ? -8.552 1.779 11.638 1.00 83.75 113 PHE A C 1
ATOM 887 O O . PHE A 1 113 ? -9.556 2.122 12.264 1.00 83.75 113 PHE A O 1
ATOM 894 N N . VAL A 1 114 ? -7.384 2.407 11.800 1.00 82.62 114 VAL A N 1
ATOM 895 C CA . VAL A 1 114 ? -7.201 3.507 12.762 1.00 82.62 114 VAL A CA 1
ATOM 896 C C . VAL A 1 114 ? -8.074 4.705 12.410 1.00 82.62 114 VAL A C 1
ATOM 898 O O . VAL A 1 114 ? -8.707 5.298 13.287 1.00 82.62 114 VAL A O 1
ATOM 901 N N . VAL A 1 115 ? -8.147 5.036 11.125 1.00 83.75 115 VAL A N 1
ATOM 902 C CA . VAL A 1 115 ? -9.001 6.103 10.606 1.00 83.75 115 VAL A CA 1
ATOM 903 C C . VAL A 1 115 ? -10.481 5.799 10.884 1.00 83.75 115 VAL A C 1
ATOM 905 O O . VAL A 1 115 ? -11.187 6.652 11.425 1.00 83.75 115 VAL A O 1
ATOM 908 N N . ALA A 1 116 ? -10.937 4.568 10.642 1.00 82.56 116 ALA A N 1
ATOM 909 C CA . ALA A 1 116 ? -12.308 4.135 10.927 1.00 82.56 116 ALA A CA 1
ATOM 910 C C . ALA A 1 116 ? -12.695 4.229 12.409 1.00 82.56 116 ALA A C 1
ATOM 912 O O . ALA A 1 116 ? -13.852 4.505 12.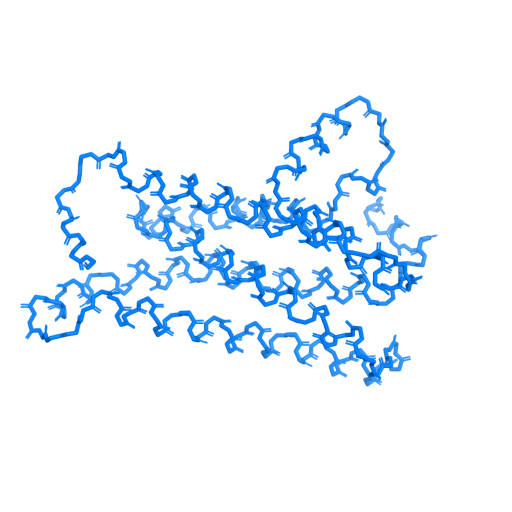740 1.00 82.56 116 ALA A O 1
ATOM 913 N N . MET A 1 117 ? -11.732 4.004 13.306 1.00 79.19 117 MET A N 1
ATOM 914 C CA . MET A 1 117 ? -11.943 4.090 14.750 1.00 79.19 117 MET A CA 1
ATOM 915 C C . MET A 1 117 ? -12.011 5.536 15.255 1.00 79.19 117 MET A C 1
ATOM 917 O O . MET A 1 117 ? -12.702 5.800 16.245 1.00 79.19 117 MET A O 1
ATOM 921 N N . LYS A 1 118 ? -11.328 6.473 14.588 1.00 80.62 118 LYS A N 1
ATOM 922 C CA . LYS A 1 118 ? -11.254 7.883 15.003 1.00 80.62 118 LYS A CA 1
ATOM 923 C C . LYS A 1 118 ? -12.344 8.774 14.419 1.00 80.62 118 LYS A C 1
ATOM 925 O O . LYS A 1 118 ? -12.737 9.736 15.075 1.00 80.62 118 LYS A O 1
ATOM 930 N N . PHE A 1 119 ? -12.807 8.487 13.208 1.00 82.69 119 PHE A N 1
ATOM 931 C CA . PHE A 1 119 ? -13.728 9.357 12.480 1.00 82.69 119 PHE A CA 1
ATOM 932 C C . PHE A 1 119 ? -15.126 8.743 12.358 1.00 82.69 119 PHE A C 1
ATOM 934 O O . PHE A 1 119 ? -15.293 7.527 12.384 1.00 82.69 119 PHE A O 1
ATOM 941 N N . SER A 1 120 ? -16.146 9.596 12.238 1.00 82.56 120 SER A N 1
ATOM 942 C CA . SER A 1 120 ? -17.524 9.170 11.952 1.00 82.56 120 SER A CA 1
ATOM 943 C C . SER A 1 120 ? -17.700 8.823 10.470 1.00 82.56 120 SER A C 1
ATOM 945 O O . SER A 1 120 ? -16.951 9.337 9.638 1.00 82.56 120 SER A O 1
ATOM 947 N N . GLY A 1 121 ? -18.716 8.027 10.120 1.00 80.56 121 GLY A N 1
ATOM 948 C CA . GLY A 1 121 ? -18.993 7.637 8.729 1.00 80.56 121 GLY A CA 1
ATOM 949 C C . GLY A 1 121 ? -19.088 8.825 7.768 1.00 80.56 121 GLY A C 1
ATOM 950 O O . GLY A 1 121 ? -18.406 8.844 6.749 1.00 80.56 121 GLY A O 1
ATOM 951 N N . LYS A 1 122 ? -19.803 9.891 8.159 1.00 82.44 122 LYS A N 1
ATOM 952 C CA . LYS A 1 122 ? -19.914 11.128 7.361 1.00 82.44 122 LYS A CA 1
ATOM 953 C C . LYS A 1 122 ? -18.560 11.803 7.126 1.00 82.44 122 LYS A C 1
ATOM 955 O O . LYS A 1 122 ? -18.292 12.305 6.041 1.00 82.44 122 LYS A O 1
ATOM 960 N N . THR A 1 123 ? -17.687 11.815 8.134 1.00 83.56 123 THR A N 1
ATOM 961 C CA . THR A 1 123 ? -16.331 12.365 7.995 1.00 83.56 123 THR A CA 1
ATOM 962 C C . THR A 1 123 ? -15.467 11.485 7.095 1.00 83.56 123 THR A C 1
ATOM 964 O O . THR A 1 123 ? -14.692 12.010 6.302 1.00 83.56 123 THR A O 1
ATOM 967 N N . LEU A 1 124 ? -15.611 10.160 7.179 1.00 84.88 124 LEU A N 1
ATOM 968 C CA . LEU A 1 124 ? -14.908 9.226 6.298 1.00 84.88 124 LEU A CA 1
ATOM 969 C C . LEU A 1 124 ? -15.324 9.402 4.841 1.00 84.88 124 LEU A C 1
ATOM 971 O O . LEU A 1 124 ? -14.464 9.338 3.965 1.00 84.88 124 LEU A O 1
ATOM 975 N N . ASP A 1 125 ? -16.600 9.667 4.569 1.00 83.31 125 ASP A N 1
ATOM 976 C CA . ASP A 1 125 ? -17.078 9.954 3.216 1.00 83.31 125 ASP A CA 1
ATOM 977 C C . ASP A 1 125 ? -16.397 11.189 2.625 1.00 83.31 125 ASP A C 1
ATOM 979 O O . ASP A 1 125 ? -15.862 11.115 1.519 1.00 83.31 125 ASP A O 1
ATOM 983 N N . THR A 1 126 ? -16.295 12.275 3.395 1.00 86.56 126 THR A N 1
ATOM 984 C CA . THR A 1 126 ? -15.586 13.491 2.971 1.00 86.56 126 THR A CA 1
ATOM 985 C C . THR A 1 126 ? -14.076 13.272 2.840 1.00 86.56 126 THR A C 1
ATOM 987 O O . THR A 1 126 ? -13.456 13.766 1.901 1.00 86.56 126 THR A O 1
ATOM 990 N N . LEU A 1 127 ? -13.465 12.513 3.757 1.00 84.12 127 LEU A N 1
ATOM 991 C CA . LEU A 1 127 ? -12.022 12.246 3.759 1.00 84.12 127 LEU A CA 1
ATOM 992 C C . LEU A 1 127 ? -11.592 11.210 2.715 1.00 84.12 127 LEU A C 1
ATOM 994 O O . LEU A 1 127 ? -10.406 11.124 2.410 1.00 84.12 127 LEU A O 1
ATOM 998 N N . SER A 1 128 ? -12.521 10.443 2.144 1.00 80.00 128 SER A N 1
ATOM 999 C CA . SER A 1 128 ? -12.229 9.376 1.177 1.00 80.00 128 SER A CA 1
ATOM 1000 C C . SER A 1 128 ? -11.405 9.865 -0.009 1.00 80.00 128 SER A C 1
ATOM 1002 O O . SER A 1 128 ? -10.417 9.237 -0.393 1.00 80.00 128 SER A O 1
ATOM 1004 N N . PHE A 1 129 ? -11.792 11.012 -0.567 1.00 81.88 129 PHE A N 1
ATOM 1005 C CA . PHE A 1 129 ? -11.098 11.600 -1.702 1.00 81.88 129 PHE A CA 1
ATOM 1006 C C . PHE A 1 129 ? -9.701 12.125 -1.315 1.00 81.88 129 PHE A C 1
ATOM 1008 O O . PHE A 1 129 ? -8.730 11.644 -1.898 1.00 81.88 129 PHE A O 1
ATOM 1015 N N . PRO A 1 130 ? -9.541 12.991 -0.290 1.00 82.56 130 PRO A N 1
ATOM 1016 C CA . PRO A 1 130 ? -8.222 13.400 0.196 1.00 82.56 130 PRO A CA 1
ATOM 1017 C C . PRO A 1 130 ? -7.298 12.230 0.546 1.00 82.56 130 PRO A C 1
ATOM 1019 O O . PRO A 1 130 ? -6.124 12.252 0.190 1.00 82.56 130 PRO A O 1
ATOM 1022 N N . MET A 1 131 ? -7.818 11.187 1.199 1.00 81.75 131 MET A N 1
ATOM 1023 C CA . MET A 1 131 ? -7.035 9.996 1.541 1.00 81.75 131 MET A CA 1
ATOM 1024 C C . MET A 1 131 ? -6.535 9.269 0.297 1.00 81.75 131 MET A C 1
ATOM 1026 O O . MET A 1 131 ? -5.375 8.870 0.256 1.00 81.75 131 MET A O 1
ATOM 1030 N N . THR A 1 132 ? -7.379 9.138 -0.729 1.00 79.31 132 THR A N 1
ATOM 1031 C CA . THR A 1 132 ? -6.979 8.532 -2.006 1.00 79.31 132 THR A CA 1
ATOM 1032 C C . THR A 1 132 ? -5.920 9.374 -2.706 1.00 79.31 132 THR A C 1
ATOM 1034 O O . THR A 1 132 ? -4.973 8.818 -3.245 1.00 79.31 132 THR A O 1
ATOM 1037 N N . VAL A 1 133 ? -6.032 10.705 -2.665 1.00 78.19 133 VAL A N 1
ATOM 1038 C CA . VAL A 1 133 ? -5.028 11.608 -3.248 1.00 78.19 133 VAL A CA 1
ATOM 1039 C C . VAL A 1 133 ? -3.692 11.471 -2.521 1.00 78.19 133 VAL A C 1
ATOM 1041 O O . VAL A 1 133 ? -2.677 11.242 -3.169 1.00 78.19 133 VAL A O 1
ATOM 1044 N N . VAL A 1 134 ? -3.681 11.541 -1.187 1.00 77.19 134 VAL A N 1
ATOM 1045 C CA . VAL A 1 134 ? -2.455 11.413 -0.379 1.00 77.19 134 VAL A CA 1
ATOM 1046 C C . VAL A 1 134 ? -1.809 10.042 -0.557 1.00 77.19 134 VAL A C 1
ATOM 1048 O O . VAL A 1 134 ? -0.598 9.953 -0.728 1.00 77.19 134 VAL A O 1
ATOM 1051 N N . ALA A 1 135 ? -2.602 8.974 -0.563 1.00 75.00 135 ALA A N 1
ATOM 1052 C CA . ALA A 1 135 ? -2.084 7.639 -0.823 1.00 75.00 135 ALA A CA 1
ATOM 1053 C C . ALA A 1 135 ? -1.637 7.479 -2.288 1.00 75.00 135 ALA A C 1
ATOM 1055 O O . ALA A 1 135 ? -0.651 6.804 -2.553 1.00 75.00 135 ALA A O 1
ATOM 1056 N N . GLY A 1 136 ? -2.287 8.166 -3.231 1.00 70.44 136 GLY A N 1
ATOM 1057 C CA . GLY A 1 136 ? -1.886 8.256 -4.635 1.00 70.44 136 GLY A CA 1
ATOM 1058 C C . GLY A 1 136 ? -0.512 8.899 -4.833 1.00 70.44 136 GLY A C 1
ATOM 1059 O O . GLY A 1 136 ? 0.249 8.454 -5.690 1.00 70.44 136 GLY A O 1
ATOM 1060 N N . LEU A 1 137 ? -0.147 9.875 -3.993 1.00 70.31 137 LEU A N 1
ATOM 1061 C CA . LEU A 1 137 ? 1.202 10.455 -3.978 1.00 70.31 137 LEU A CA 1
ATOM 1062 C C . LEU A 1 137 ? 2.284 9.441 -3.574 1.00 70.31 137 LEU A C 1
ATOM 1064 O O . LEU A 1 137 ? 3.444 9.661 -3.883 1.00 70.31 137 LEU A O 1
ATOM 1068 N N . MET A 1 138 ? 1.922 8.330 -2.920 1.00 67.62 138 MET A N 1
ATOM 1069 C CA . MET A 1 138 ? 2.854 7.240 -2.593 1.00 67.62 138 MET A CA 1
ATOM 1070 C C . MET A 1 138 ? 3.016 6.218 -3.730 1.00 67.62 138 MET A C 1
ATOM 1072 O O . MET A 1 138 ? 3.834 5.305 -3.621 1.00 67.62 138 MET A O 1
ATOM 1076 N N . ILE A 1 139 ? 2.203 6.312 -4.788 1.00 72.12 139 ILE A N 1
ATOM 1077 C CA . ILE A 1 139 ? 2.203 5.362 -5.909 1.00 72.12 139 ILE A CA 1
ATOM 1078 C C . ILE A 1 139 ? 3.256 5.753 -6.941 1.00 72.12 139 ILE A C 1
ATOM 1080 O O . ILE A 1 139 ? 3.964 4.888 -7.448 1.00 72.12 139 ILE A O 1
ATOM 1084 N N . VAL A 1 140 ? 3.360 7.049 -7.244 1.00 70.00 140 VAL A N 1
ATOM 1085 C CA . VAL A 1 140 ? 4.342 7.591 -8.188 1.00 70.00 140 VAL A CA 1
ATOM 1086 C C . VAL A 1 140 ? 5.389 8.353 -7.388 1.00 70.00 140 VAL A C 1
ATOM 1088 O O . VAL A 1 140 ? 5.084 9.446 -6.909 1.00 70.00 140 VAL A O 1
ATOM 1091 N N . PRO A 1 141 ? 6.609 7.817 -7.240 1.00 68.81 141 PRO A N 1
ATOM 1092 C CA . PRO A 1 141 ? 7.561 8.420 -6.337 1.00 68.81 141 PRO A CA 1
ATOM 1093 C C . PRO A 1 141 ? 8.133 9.714 -6.917 1.00 68.81 141 PRO A C 1
ATOM 1095 O O . PRO A 1 141 ? 8.464 9.800 -8.104 1.00 68.81 141 PRO A O 1
ATOM 1098 N N . PHE A 1 142 ? 8.318 10.724 -6.066 1.00 69.81 142 PHE A N 1
ATOM 1099 C CA . PHE A 1 142 ? 8.859 12.025 -6.469 1.00 69.81 142 PHE A CA 1
ATOM 1100 C C . PHE A 1 142 ? 10.299 11.928 -6.990 1.00 69.81 142 PHE A C 1
ATOM 1102 O O . PHE A 1 142 ? 10.769 12.832 -7.683 1.00 69.81 142 PHE A O 1
ATOM 1109 N N . GLN A 1 143 ? 10.987 10.812 -6.728 1.00 66.50 143 GLN A N 1
ATOM 1110 C CA . GLN A 1 143 ? 12.305 10.517 -7.295 1.00 66.50 143 GLN A CA 1
ATOM 1111 C C . GLN A 1 143 ? 12.313 10.385 -8.818 1.00 66.50 143 GLN A C 1
ATOM 1113 O O . GLN A 1 143 ? 13.332 10.661 -9.444 1.00 66.50 143 GLN A O 1
ATOM 1118 N N . SER A 1 144 ? 11.184 9.997 -9.417 1.00 67.19 144 SER A N 1
ATOM 1119 C CA . SER A 1 144 ? 11.052 9.887 -10.870 1.00 67.19 144 SER A CA 1
ATOM 1120 C C . SER A 1 144 ? 11.021 11.255 -11.564 1.00 67.19 144 SER A C 1
ATOM 1122 O O . SER A 1 144 ? 11.117 11.321 -12.786 1.00 67.19 144 SER A O 1
ATOM 1124 N N . PHE A 1 145 ? 10.910 12.348 -10.803 1.00 71.94 145 PHE A N 1
ATOM 1125 C CA . PHE A 1 145 ? 10.935 13.713 -11.317 1.00 71.94 145 PHE A CA 1
ATOM 1126 C C . PHE A 1 145 ? 12.321 14.364 -11.150 1.00 71.94 145 PHE A C 1
ATOM 1128 O O . PHE A 1 145 ? 13.108 13.954 -10.289 1.00 71.94 145 PHE A O 1
ATOM 1135 N N . PRO A 1 146 ? 12.634 15.419 -11.929 1.00 74.69 146 PRO A N 1
ATOM 1136 C CA . PRO A 1 146 ? 13.870 16.182 -11.767 1.00 74.69 146 PRO A CA 1
ATOM 1137 C C . PRO A 1 146 ? 14.034 16.711 -10.333 1.00 74.69 146 PRO A C 1
ATOM 1139 O O . PRO A 1 146 ? 13.182 17.439 -9.824 1.00 74.69 146 PRO A O 1
ATOM 1142 N N . GLN A 1 147 ? 15.143 16.361 -9.675 1.00 76.88 147 GLN A N 1
ATOM 1143 C CA . GLN A 1 147 ? 15.383 16.658 -8.256 1.00 76.88 147 GLN A CA 1
ATOM 1144 C C . GLN A 1 147 ? 15.808 18.115 -8.020 1.00 76.88 147 GLN A C 1
ATOM 1146 O O . GLN A 1 147 ? 16.964 18.401 -7.706 1.00 76.88 147 GLN A O 1
ATOM 1151 N N . GLN A 1 148 ? 14.869 19.050 -8.162 1.00 77.94 148 GLN A N 1
ATOM 1152 C CA . GLN A 1 148 ? 15.108 20.486 -8.003 1.00 77.94 148 GLN A CA 1
ATOM 1153 C C . GLN A 1 148 ? 14.105 21.120 -7.026 1.00 77.94 148 GLN A C 1
ATOM 1155 O O . GLN A 1 148 ? 12.925 20.769 -7.009 1.00 77.94 148 GLN A O 1
ATOM 1160 N N . GLY A 1 149 ? 14.583 22.059 -6.198 1.00 82.12 149 GLY A N 1
ATOM 1161 C CA . GLY A 1 149 ? 13.751 22.860 -5.291 1.00 82.12 149 GLY A CA 1
ATOM 1162 C C . GLY A 1 149 ? 12.818 22.032 -4.395 1.00 82.12 149 GLY A C 1
ATOM 1163 O O . GLY A 1 149 ? 13.272 21.214 -3.594 1.00 82.12 149 GLY A O 1
ATOM 1164 N N . VAL A 1 15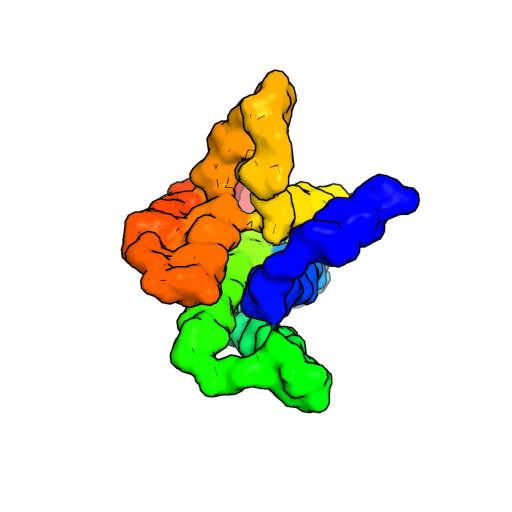0 ? 11.507 22.254 -4.553 1.00 76.94 150 VAL A N 1
ATOM 1165 C CA . VAL A 1 150 ? 10.422 21.635 -3.766 1.00 76.94 150 VAL A CA 1
ATOM 1166 C C . VAL A 1 150 ? 10.364 20.113 -3.939 1.00 76.94 150 VAL A C 1
ATOM 1168 O O . VAL A 1 150 ? 10.078 19.404 -2.978 1.00 76.94 150 VAL A O 1
ATOM 1171 N N . ILE A 1 151 ? 10.704 19.582 -5.119 1.00 78.94 151 ILE A N 1
ATOM 1172 C CA . ILE A 1 151 ? 10.661 18.133 -5.388 1.00 78.94 151 ILE A CA 1
ATOM 1173 C C . ILE A 1 151 ? 11.660 17.398 -4.491 1.00 78.94 151 ILE A C 1
ATOM 1175 O O . ILE A 1 151 ? 11.320 16.391 -3.884 1.00 78.94 151 ILE A O 1
ATOM 1179 N N . LYS A 1 152 ? 12.864 17.953 -4.308 1.00 79.56 152 LYS A N 1
ATOM 1180 C CA . LYS A 1 152 ? 13.880 17.369 -3.418 1.00 79.56 152 LYS A CA 1
ATOM 1181 C C . LYS A 1 152 ? 13.405 17.312 -1.961 1.00 79.56 152 LYS A C 1
ATOM 1183 O O . LYS A 1 152 ? 13.718 16.359 -1.2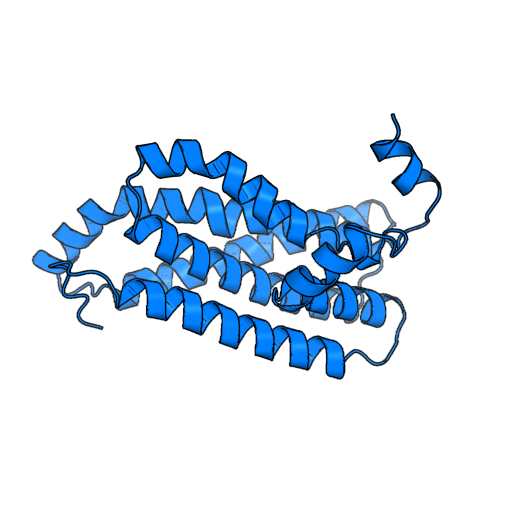50 1.00 79.56 152 LYS A O 1
ATOM 1188 N N . GLN A 1 153 ? 12.654 18.322 -1.517 1.00 79.81 153 GLN A N 1
ATOM 1189 C CA . GLN A 1 153 ? 12.077 18.356 -0.170 1.00 79.81 153 GLN A CA 1
ATOM 1190 C C . GLN A 1 153 ? 10.948 17.329 -0.019 1.00 79.81 153 GLN A C 1
ATOM 1192 O O . GLN A 1 153 ? 10.912 16.608 0.975 1.00 79.81 153 GLN A O 1
ATOM 1197 N N . LEU A 1 154 ? 10.078 17.202 -1.025 1.00 80.31 154 LEU A N 1
ATOM 1198 C CA . LEU A 1 154 ? 9.016 16.194 -1.051 1.00 80.31 154 LEU A CA 1
ATOM 1199 C C . LEU A 1 154 ? 9.583 14.770 -1.030 1.00 80.31 154 LEU A C 1
ATOM 1201 O O . LEU A 1 154 ? 9.135 13.965 -0.220 1.00 80.31 154 LEU A O 1
ATOM 1205 N N . THR A 1 155 ? 10.628 14.483 -1.813 1.00 80.50 155 THR A N 1
ATOM 1206 C CA . THR A 1 155 ? 11.303 13.174 -1.809 1.00 80.50 155 THR A CA 1
ATOM 1207 C C . THR A 1 155 ? 11.880 12.826 -0.429 1.00 80.50 155 THR A C 1
ATOM 1209 O O . THR A 1 155 ? 11.869 11.665 -0.027 1.00 80.50 155 THR A O 1
ATOM 1212 N N . LEU A 1 156 ? 12.382 13.808 0.334 1.00 81.12 156 LEU A N 1
ATOM 1213 C CA . LEU A 1 156 ? 12.877 13.562 1.697 1.00 81.12 156 LEU A CA 1
ATOM 1214 C C . LEU A 1 156 ? 11.761 13.135 2.653 1.00 81.12 156 LEU A C 1
ATOM 1216 O O . LEU A 1 156 ? 11.972 12.235 3.461 1.00 81.12 156 LEU A O 1
ATOM 1220 N N . VAL A 1 157 ? 10.584 13.754 2.544 1.00 80.06 157 VAL A N 1
ATOM 1221 C CA . VAL A 1 157 ? 9.405 13.363 3.330 1.00 80.06 157 VAL A CA 1
ATOM 1222 C C . VAL A 1 157 ? 8.891 11.997 2.876 1.00 80.06 157 VAL A C 1
ATOM 1224 O O . VAL A 1 157 ? 8.556 11.152 3.703 1.00 80.06 157 VAL A O 1
ATOM 1227 N N . GLU A 1 158 ? 8.886 11.746 1.568 1.00 80.25 158 GLU A N 1
ATOM 1228 C CA . GLU A 1 158 ? 8.403 10.497 0.983 1.00 80.25 158 GLU A CA 1
ATOM 1229 C C . GLU A 1 158 ? 9.230 9.278 1.412 1.00 80.25 158 GLU A C 1
ATOM 1231 O O . GLU A 1 158 ? 8.676 8.203 1.615 1.00 80.25 158 GLU A O 1
ATOM 1236 N N . LYS A 1 159 ? 10.537 9.444 1.657 1.00 84.50 159 LYS A N 1
ATOM 1237 C CA . LYS A 1 159 ? 11.420 8.382 2.180 1.00 84.50 159 LYS A CA 1
ATOM 1238 C C . LYS A 1 159 ? 10.992 7.815 3.533 1.00 84.50 159 LYS A C 1
ATOM 1240 O O . LYS A 1 159 ? 11.419 6.717 3.891 1.00 84.50 159 LYS A O 1
ATOM 1245 N N . PHE A 1 160 ? 10.181 8.548 4.295 1.00 82.75 160 PHE A N 1
ATOM 1246 C CA . PHE A 1 160 ? 9.601 8.047 5.540 1.00 82.75 160 PHE A CA 1
ATOM 1247 C C . PHE A 1 160 ? 8.484 7.022 5.293 1.00 82.75 160 PHE A C 1
ATOM 1249 O O . PHE A 1 160 ? 8.141 6.234 6.174 1.00 82.75 160 PHE A O 1
ATOM 1256 N N . LEU A 1 161 ? 7.907 7.034 4.093 1.00 84.38 161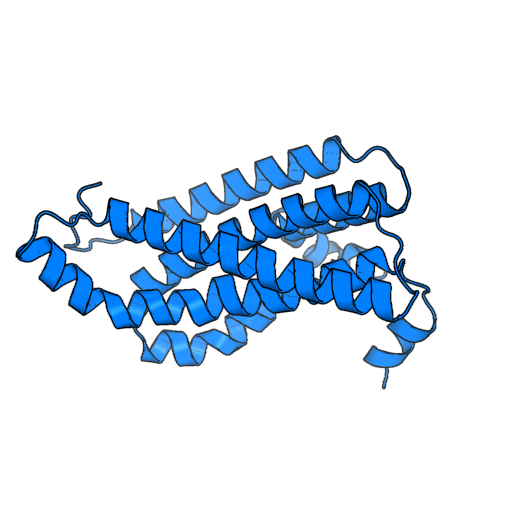 LEU A N 1
ATOM 1257 C CA . LEU A 1 161 ? 6.770 6.220 3.709 1.00 84.38 161 LEU A CA 1
ATOM 1258 C C . LEU A 1 161 ? 7.257 4.931 3.035 1.00 84.38 161 LEU A C 1
ATOM 1260 O O . LEU A 1 161 ? 8.180 4.961 2.217 1.00 84.38 161 LEU A O 1
ATOM 1264 N N . PRO A 1 162 ? 6.611 3.788 3.310 1.00 85.44 162 PRO A N 1
ATOM 1265 C CA . PRO A 1 162 ? 7.028 2.515 2.728 1.00 85.44 162 PRO A CA 1
ATOM 1266 C C . PRO A 1 162 ? 6.824 2.442 1.209 1.00 85.44 162 PRO A C 1
ATOM 1268 O O . PRO A 1 162 ? 7.521 1.680 0.543 1.00 85.44 162 PRO A O 1
ATOM 1271 N N . GLY A 1 163 ? 5.930 3.266 0.646 1.00 84.06 163 GLY A N 1
ATOM 1272 C CA . GLY A 1 163 ? 5.691 3.348 -0.800 1.00 84.06 163 GLY A CA 1
ATOM 1273 C C . GLY A 1 163 ? 6.929 3.754 -1.610 1.00 84.06 163 GLY A C 1
ATOM 1274 O O . GLY A 1 163 ? 7.133 3.237 -2.709 1.00 84.06 163 GLY A O 1
ATOM 1275 N N . TYR A 1 164 ? 7.805 4.594 -1.049 1.00 84.94 164 TYR A N 1
ATOM 1276 C CA . TYR A 1 164 ? 9.055 4.995 -1.700 1.00 84.94 164 TYR A CA 1
ATOM 1277 C C . TYR A 1 164 ? 9.990 3.793 -1.906 1.00 84.94 164 TYR A C 1
ATOM 1279 O O . TYR A 1 164 ? 10.400 3.478 -3.024 1.00 84.94 164 TYR A O 1
ATOM 1287 N N . TRP A 1 165 ? 10.276 3.071 -0.820 1.00 86.50 165 TRP A N 1
ATOM 1288 C CA . TRP A 1 165 ? 11.174 1.915 -0.832 1.00 86.50 165 TRP A CA 1
ATOM 1289 C C . TRP A 1 165 ? 10.594 0.728 -1.600 1.00 86.50 165 TRP A C 1
ATOM 1291 O O . TRP A 1 165 ? 11.338 -0.006 -2.245 1.00 86.50 165 TRP A O 1
ATOM 1301 N N . PHE A 1 166 ? 9.270 0.574 -1.587 1.00 87.62 166 PHE A N 1
ATOM 1302 C CA . PHE A 1 166 ? 8.564 -0.395 -2.416 1.00 87.62 166 PHE A CA 1
ATOM 1303 C C . PHE A 1 166 ? 8.776 -0.138 -3.915 1.00 87.62 166 PHE A C 1
ATOM 1305 O O . PHE A 1 166 ? 9.059 -1.073 -4.668 1.00 87.62 166 PHE A O 1
ATOM 1312 N N . ASN A 1 167 ? 8.655 1.118 -4.356 1.00 83.00 167 ASN A N 1
ATOM 1313 C CA . ASN A 1 167 ? 8.867 1.482 -5.755 1.00 83.00 167 ASN A CA 1
ATOM 1314 C C . ASN A 1 167 ? 10.322 1.250 -6.179 1.00 83.00 167 ASN A C 1
ATOM 1316 O O . ASN A 1 167 ? 10.564 0.683 -7.243 1.00 83.00 167 ASN A O 1
ATOM 1320 N N . GLU A 1 168 ? 11.277 1.622 -5.327 1.00 83.81 168 GLU A N 1
ATOM 1321 C CA . GLU A 1 168 ? 12.701 1.359 -5.547 1.00 83.81 168 GLU A CA 1
ATOM 1322 C C . GLU A 1 168 ? 12.991 -0.149 -5.643 1.00 83.81 168 GLU A C 1
ATOM 1324 O O . GLU A 1 168 ? 13.642 -0.598 -6.584 1.00 83.81 168 GLU A O 1
ATOM 1329 N N . ALA A 1 169 ? 12.458 -0.956 -4.718 1.00 86.12 169 ALA A N 1
ATOM 1330 C CA . ALA A 1 169 ? 12.607 -2.411 -4.745 1.00 86.12 169 ALA A CA 1
ATOM 1331 C C . ALA A 1 169 ? 12.006 -3.013 -6.024 1.00 86.12 169 ALA A C 1
ATOM 1333 O O . ALA A 1 169 ? 12.664 -3.793 -6.709 1.00 86.12 169 ALA A O 1
ATOM 1334 N N . SER A 1 170 ? 10.785 -2.606 -6.382 1.00 83.06 170 SER A N 1
ATOM 1335 C CA . SER A 1 170 ? 10.071 -3.101 -7.565 1.00 83.06 170 SER A CA 1
ATOM 1336 C C . SER A 1 170 ? 10.807 -2.777 -8.866 1.00 83.06 170 SER A C 1
ATOM 1338 O O . SER A 1 170 ? 10.858 -3.610 -9.770 1.00 83.06 170 SER A O 1
ATOM 1340 N N . GLN A 1 171 ? 11.405 -1.586 -8.966 1.00 80.69 171 GLN A N 1
ATOM 1341 C CA . GLN A 1 171 ? 12.223 -1.208 -10.120 1.00 80.69 171 GLN A CA 1
ATOM 1342 C C . GLN A 1 171 ? 13.501 -2.043 -10.205 1.00 80.69 171 GLN A C 1
ATOM 1344 O O . GLN A 1 171 ? 13.819 -2.553 -11.276 1.00 80.69 171 GLN A O 1
ATOM 1349 N N . ARG A 1 172 ? 14.206 -2.242 -9.086 1.00 83.25 172 ARG A N 1
ATOM 1350 C CA . ARG A 1 172 ? 15.428 -3.060 -9.066 1.00 83.25 172 ARG A CA 1
ATOM 1351 C C . ARG A 1 172 ? 15.166 -4.522 -9.392 1.00 83.25 172 ARG A C 1
ATOM 1353 O O . ARG A 1 172 ? 15.952 -5.105 -10.126 1.00 83.25 172 ARG A O 1
ATOM 1360 N N . ILE A 1 173 ? 14.045 -5.080 -8.937 1.00 82.06 173 ILE A N 1
ATOM 1361 C CA . ILE A 1 173 ? 13.592 -6.422 -9.329 1.00 82.06 173 ILE A CA 1
ATOM 1362 C C . ILE A 1 173 ? 13.363 -6.480 -10.843 1.00 82.06 173 ILE A C 1
ATOM 1364 O O . ILE A 1 173 ? 13.907 -7.352 -11.511 1.00 82.06 173 ILE A O 1
ATOM 1368 N N . GLY A 1 174 ? 12.634 -5.508 -11.404 1.00 74.75 174 GLY A N 1
ATOM 1369 C CA . GLY A 1 174 ? 12.392 -5.438 -12.849 1.00 74.75 174 GLY A CA 1
ATOM 1370 C C . GLY A 1 174 ? 13.658 -5.252 -13.699 1.00 74.75 174 GLY A C 1
ATOM 1371 O O . GLY A 1 174 ? 13.641 -5.577 -14.882 1.00 74.75 174 GLY A O 1
ATOM 1372 N N . LEU A 1 175 ? 14.745 -4.749 -13.105 1.00 79.50 175 LEU A N 1
ATOM 1373 C CA . LEU A 1 175 ? 16.062 -4.584 -13.731 1.00 79.50 175 LEU A CA 1
ATOM 1374 C C . LEU A 1 175 ? 17.069 -5.683 -13.339 1.00 79.50 175 LEU A C 1
ATOM 1376 O O . LEU A 1 175 ? 18.241 -5.578 -13.696 1.00 79.50 175 LEU A O 1
ATOM 1380 N N . SER A 1 176 ? 16.640 -6.705 -12.590 1.00 77.81 176 SER A N 1
ATOM 1381 C CA . SER A 1 176 ? 17.495 -7.784 -12.069 1.00 77.81 176 SER A CA 1
ATOM 1382 C C . SER A 1 176 ? 18.712 -7.286 -11.266 1.00 77.81 176 SER A C 1
ATOM 1384 O O . SER A 1 176 ? 19.815 -7.819 -11.373 1.00 77.81 176 SER A O 1
ATOM 1386 N N . GLN A 1 177 ? 18.516 -6.245 -10.456 1.00 82.31 177 GLN A N 1
ATOM 1387 C CA . GLN A 1 177 ? 19.522 -5.634 -9.582 1.00 82.31 177 GLN A CA 1
ATOM 1388 C C . GLN A 1 177 ? 19.311 -6.007 -8.105 1.00 82.31 177 GLN A C 1
ATOM 1390 O O . GLN A 1 177 ? 18.220 -6.396 -7.694 1.00 82.31 177 GLN A O 1
ATOM 1395 N N . HIS A 1 178 ? 20.345 -5.799 -7.282 1.00 83.12 178 HIS A N 1
ATOM 1396 C CA . HIS A 1 178 ? 20.296 -5.965 -5.823 1.00 83.12 178 HIS A CA 1
ATOM 1397 C C . HIS A 1 178 ? 19.203 -5.100 -5.166 1.00 83.12 178 HIS A C 1
ATOM 1399 O O . HIS A 1 178 ? 19.272 -3.862 -5.170 1.00 83.12 178 HIS A O 1
ATOM 1405 N N . PHE A 1 179 ? 18.195 -5.761 -4.590 1.00 86.50 179 PHE A N 1
ATOM 1406 C CA . PHE A 1 179 ? 16.990 -5.159 -4.007 1.00 86.50 179 PHE A CA 1
ATOM 1407 C C . PHE A 1 179 ? 16.864 -5.371 -2.485 1.00 86.50 179 PHE A C 1
ATOM 1409 O O . PHE A 1 179 ? 15.897 -4.908 -1.877 1.00 86.50 179 PHE A O 1
ATOM 1416 N N . GLU A 1 180 ? 17.839 -6.022 -1.850 1.00 88.25 180 GLU A N 1
ATOM 1417 C CA . GLU A 1 180 ? 17.817 -6.419 -0.437 1.00 88.25 180 GLU A CA 1
ATOM 1418 C C . GLU A 1 180 ? 17.753 -5.199 0.491 1.00 88.25 180 GLU A C 1
ATOM 1420 O O . GLU A 1 180 ? 16.979 -5.168 1.449 1.00 88.25 180 GLU A O 1
ATOM 1425 N N . MET A 1 181 ? 18.527 -4.155 0.178 1.00 88.81 181 MET A N 1
ATOM 1426 C CA . MET A 1 181 ? 18.560 -2.931 0.980 1.00 88.81 181 MET A CA 1
ATOM 1427 C C . MET A 1 181 ? 17.253 -2.119 0.873 1.00 88.81 181 MET A C 1
ATOM 1429 O O . MET A 1 181 ? 16.685 -1.786 1.916 1.00 88.81 181 MET A O 1
ATOM 1433 N N . PRO A 1 182 ? 16.706 -1.835 -0.330 1.00 88.06 182 PRO A N 1
ATOM 1434 C CA . PRO A 1 182 ? 15.367 -1.254 -0.457 1.00 88.06 182 PRO A CA 1
ATOM 1435 C C . PRO A 1 182 ? 14.280 -2.059 0.261 1.00 88.06 182 PRO A C 1
ATOM 1437 O O . PRO A 1 182 ? 13.423 -1.471 0.917 1.00 88.06 182 PRO A O 1
ATOM 1440 N N . LEU A 1 183 ? 14.333 -3.393 0.201 1.00 89.19 183 LEU A N 1
ATOM 1441 C CA . LEU A 1 183 ? 13.375 -4.256 0.889 1.00 89.19 183 LEU A CA 1
ATOM 1442 C C . LEU A 1 183 ? 13.440 -4.083 2.412 1.00 89.19 183 LEU A C 1
ATOM 1444 O O . LEU A 1 183 ? 12.408 -3.912 3.063 1.00 89.19 183 LEU A O 1
ATOM 1448 N N . LEU A 1 184 ? 14.645 -4.076 2.983 1.00 90.62 184 LEU A N 1
ATOM 1449 C CA . LEU A 1 184 ? 14.840 -3.879 4.419 1.00 90.62 184 LEU A CA 1
ATOM 1450 C C . LEU A 1 184 ? 14.326 -2.507 4.873 1.00 90.62 184 LEU A C 1
ATOM 1452 O O . LEU A 1 184 ? 13.645 -2.403 5.895 1.00 90.62 184 LEU A O 1
ATOM 1456 N N . LEU A 1 185 ? 14.589 -1.458 4.091 1.00 90.50 185 LEU A N 1
ATOM 1457 C CA . LEU A 1 185 ? 14.104 -0.106 4.373 1.00 90.50 185 LEU A CA 1
ATOM 1458 C C . LEU A 1 185 ? 12.579 0.009 4.233 1.00 90.50 185 LEU A C 1
ATOM 1460 O O . LEU A 1 185 ? 11.937 0.705 5.024 1.00 90.50 185 LEU A O 1
ATOM 1464 N N . MET A 1 186 ? 11.974 -0.727 3.297 1.00 90.56 186 MET A N 1
ATOM 1465 C CA . MET A 1 186 ? 10.519 -0.858 3.203 1.00 90.56 186 MET A CA 1
ATOM 1466 C C . MET A 1 186 ? 9.950 -1.488 4.478 1.00 90.56 186 MET A C 1
ATOM 1468 O O . MET A 1 186 ? 9.034 -0.939 5.083 1.00 90.56 186 MET A O 1
ATOM 1472 N N . MET A 1 187 ? 10.513 -2.604 4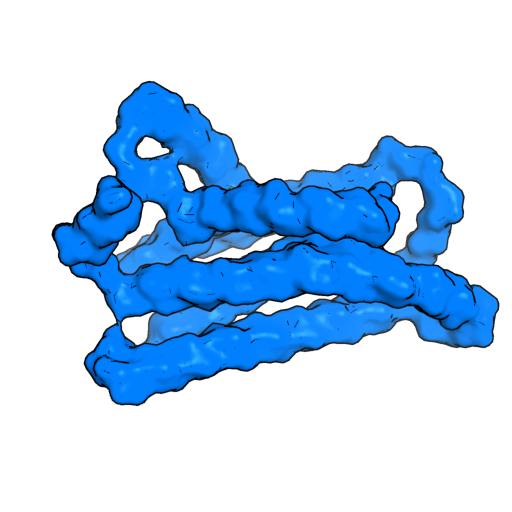.942 1.00 89.69 187 MET A N 1
ATOM 1473 C CA . MET A 1 187 ? 10.044 -3.264 6.166 1.00 89.69 187 MET A CA 1
ATOM 1474 C C . MET A 1 187 ? 10.218 -2.370 7.402 1.00 89.69 187 MET A C 1
ATOM 1476 O O . MET A 1 187 ? 9.299 -2.250 8.214 1.00 89.69 187 MET A O 1
ATOM 1480 N N . ALA A 1 188 ? 11.360 -1.688 7.523 1.00 89.69 188 ALA A N 1
ATOM 1481 C CA . ALA A 1 188 ? 11.629 -0.763 8.621 1.00 89.69 188 ALA A CA 1
ATOM 1482 C C . ALA A 1 188 ? 10.652 0.426 8.633 1.00 89.69 188 ALA A C 1
ATOM 1484 O O . ALA A 1 188 ? 10.125 0.779 9.688 1.00 89.69 188 ALA A O 1
ATOM 1485 N N . SER A 1 189 ? 10.361 1.014 7.468 1.00 88.19 189 SER A N 1
ATOM 1486 C CA . SER A 1 189 ? 9.402 2.122 7.346 1.00 88.19 189 SER A CA 1
ATOM 1487 C C . SER A 1 189 ? 7.956 1.683 7.596 1.00 88.19 189 SER A C 1
ATOM 1489 O O . SER A 1 189 ? 7.223 2.408 8.271 1.00 88.19 189 SER A O 1
ATOM 1491 N N . VAL A 1 190 ? 7.547 0.482 7.161 1.00 88.12 190 VAL A N 1
ATOM 1492 C CA . VAL A 1 190 ? 6.249 -0.115 7.538 1.00 88.12 190 VAL A CA 1
ATOM 1493 C C . VAL A 1 190 ? 6.135 -0.212 9.059 1.00 88.12 190 VAL A C 1
ATOM 1495 O O . VAL A 1 190 ? 5.164 0.275 9.632 1.00 88.12 190 VAL A O 1
ATOM 1498 N N . LEU A 1 191 ? 7.134 -0.788 9.733 1.00 87.69 191 LEU A N 1
ATOM 1499 C CA . LEU A 1 191 ? 7.116 -0.938 11.190 1.00 87.69 191 LEU A CA 1
ATOM 1500 C C . LEU A 1 191 ? 7.082 0.419 11.904 1.00 87.69 191 LEU A C 1
ATOM 1502 O O . LEU A 1 191 ? 6.239 0.631 12.774 1.00 87.69 191 LEU A O 1
ATOM 1506 N N . ALA A 1 192 ? 7.952 1.353 11.515 1.00 87.50 192 ALA A N 1
ATOM 1507 C CA . ALA A 1 192 ? 8.026 2.680 12.122 1.00 87.50 192 ALA A CA 1
ATOM 1508 C C . ALA A 1 192 ? 6.706 3.453 11.980 1.00 87.50 192 ALA A C 1
ATOM 1510 O O . ALA A 1 192 ? 6.191 4.010 12.952 1.00 87.50 192 ALA A O 1
ATOM 1511 N N . THR A 1 193 ? 6.118 3.453 10.782 1.00 85.00 193 THR A N 1
ATOM 1512 C CA . THR A 1 193 ? 4.860 4.164 10.526 1.00 85.00 193 THR A CA 1
ATOM 1513 C C . THR A 1 193 ? 3.670 3.487 11.204 1.00 85.00 193 THR A C 1
ATOM 1515 O O . THR A 1 193 ? 2.836 4.185 11.778 1.00 85.00 193 THR A O 1
ATOM 1518 N N . LEU A 1 194 ? 3.607 2.151 11.246 1.00 84.19 194 LEU A N 1
ATOM 1519 C CA . LEU A 1 194 ? 2.571 1.439 12.003 1.00 84.19 194 LEU A CA 1
ATOM 1520 C C . LEU A 1 194 ? 2.661 1.714 13.506 1.00 84.19 194 LEU A C 1
ATOM 1522 O O . LEU A 1 194 ? 1.627 1.911 14.142 1.00 84.19 194 LEU A O 1
ATOM 1526 N N . LEU A 1 195 ? 3.865 1.793 14.078 1.00 83.75 195 LEU A N 1
ATOM 1527 C CA . LEU A 1 195 ? 4.046 2.150 15.488 1.00 83.75 195 LEU A CA 1
ATOM 1528 C C . LEU A 1 195 ? 3.496 3.548 15.800 1.00 83.75 195 LEU A C 1
ATOM 1530 O O . LEU A 1 195 ? 2.827 3.723 16.818 1.00 83.75 195 LEU A O 1
ATOM 1534 N N . ILE A 1 196 ? 3.714 4.522 14.912 1.00 83.50 196 ILE A N 1
ATOM 1535 C CA . ILE A 1 196 ? 3.148 5.876 15.037 1.00 83.50 196 ILE A CA 1
ATOM 1536 C C . ILE A 1 196 ? 1.620 5.842 14.916 1.00 83.50 196 ILE A C 1
ATOM 1538 O O . ILE A 1 196 ? 0.902 6.459 15.701 1.00 83.50 196 ILE A O 1
ATOM 1542 N N . VAL A 1 197 ? 1.094 5.088 13.954 1.00 78.56 197 VAL A N 1
ATOM 1543 C CA . VAL A 1 197 ? -0.352 4.954 13.737 1.00 78.56 197 VAL A CA 1
ATOM 1544 C C . VAL A 1 197 ? -1.041 4.294 14.941 1.00 78.56 197 VAL A C 1
ATOM 1546 O O . VAL A 1 197 ? -2.114 4.732 15.361 1.00 78.56 197 VAL A O 1
ATOM 1549 N N . VAL A 1 198 ? -0.409 3.294 15.559 1.00 75.56 198 VAL A N 1
ATOM 1550 C CA . VAL A 1 198 ? -0.909 2.633 16.774 1.00 75.56 198 VAL A 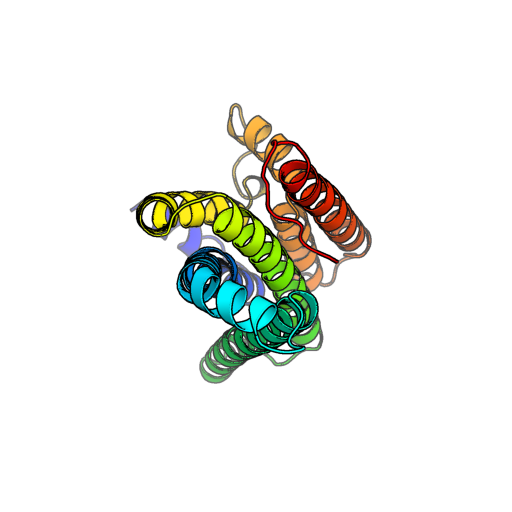CA 1
ATOM 1551 C C . VAL A 1 198 ? -0.755 3.523 18.010 1.00 75.56 198 VAL A C 1
ATOM 1553 O O . VAL A 1 198 ? -1.658 3.559 18.847 1.00 75.56 198 VAL A O 1
ATOM 1556 N N . SER A 1 199 ? 0.336 4.281 18.153 1.00 75.94 199 SER A N 1
ATOM 1557 C CA . SER A 1 199 ? 0.502 5.204 19.287 1.00 75.94 199 SER A CA 1
ATOM 1558 C C . SER A 1 199 ? -0.552 6.318 19.273 1.00 75.94 199 SER A C 1
ATOM 1560 O O . SER A 1 199 ? -1.088 6.677 20.323 1.00 75.94 199 SER A O 1
ATOM 1562 N N . LEU A 1 200 ? -0.966 6.768 18.083 1.00 73.50 200 LEU A N 1
ATOM 1563 C CA . LEU A 1 200 ? -2.076 7.702 17.902 1.00 73.50 200 LEU A CA 1
ATOM 1564 C C . LEU A 1 200 ? -3.418 7.162 18.423 1.00 73.50 200 LEU A C 1
ATOM 1566 O O . LEU A 1 200 ? -4.289 7.972 18.747 1.00 73.50 200 LEU A O 1
ATOM 1570 N N . LEU A 1 201 ? -3.618 5.843 18.518 1.00 68.12 201 LEU A N 1
ATOM 1571 C CA . LEU A 1 201 ? -4.809 5.264 19.154 1.00 68.12 201 LEU A CA 1
ATOM 1572 C C . LEU A 1 201 ? -4.775 5.370 20.686 1.00 68.12 201 LEU A C 1
ATOM 1574 O O . LEU A 1 201 ? -5.837 5.439 21.298 1.00 68.12 201 LEU A O 1
ATOM 1578 N N . LYS A 1 202 ? -3.589 5.408 21.311 1.00 62.22 202 LYS A N 1
ATOM 1579 C CA . LYS A 1 202 ? -3.438 5.461 22.778 1.00 62.22 202 LYS A CA 1
ATOM 1580 C C . LYS A 1 202 ? -3.608 6.870 23.365 1.00 62.22 202 LYS A C 1
ATOM 1582 O O . LYS A 1 202 ? -3.964 6.995 24.529 1.00 62.22 202 LYS A O 1
ATOM 1587 N N . GLY A 1 203 ? -3.353 7.921 22.584 1.00 47.00 203 GLY A N 1
ATOM 1588 C CA . GLY A 1 203 ? -3.171 9.293 23.086 1.00 47.00 203 GLY A CA 1
ATOM 1589 C C . GLY A 1 203 ? -4.420 10.160 23.305 1.00 47.00 203 GLY A C 1
ATOM 1590 O O . GLY A 1 203 ? -4.265 11.370 23.430 1.00 47.00 203 GLY A O 1
ATOM 1591 N N . LYS A 1 204 ? -5.649 9.626 23.315 1.00 41.88 204 LYS A N 1
ATOM 1592 C CA . LYS A 1 204 ? -6.847 10.446 23.584 1.00 41.88 204 LYS A CA 1
ATOM 1593 C C . LYS A 1 204 ? -7.831 9.705 24.485 1.00 41.88 204 LYS A C 1
ATOM 1595 O O . LYS A 1 204 ? -8.350 8.668 24.080 1.00 41.88 204 LYS A O 1
ATOM 1600 N N . ASP A 1 205 ? -8.077 10.269 25.669 1.00 47.56 205 ASP A N 1
ATOM 1601 C CA . ASP A 1 205 ? -9.094 9.887 26.659 1.00 47.56 205 ASP A CA 1
ATOM 1602 C C . ASP A 1 205 ? -10.407 9.406 26.030 1.00 47.56 205 ASP A C 1
ATOM 1604 O O . ASP A 1 205 ? -11.319 10.183 25.746 1.00 47.56 205 ASP A O 1
ATOM 1608 N N . SER A 1 206 ? -10.539 8.102 25.817 1.00 34.28 206 SER A N 1
ATOM 1609 C CA . SER A 1 206 ? -11.756 7.532 25.263 1.00 34.28 206 SER A CA 1
ATOM 1610 C C . SER A 1 206 ? -12.073 6.241 25.981 1.00 34.28 206 SER A C 1
ATOM 1612 O O . SER A 1 206 ? -11.298 5.288 25.971 1.00 34.28 206 SER A O 1
ATOM 1614 N N . LYS A 1 207 ? -13.262 6.237 26.578 1.00 35.84 207 LYS A N 1
ATOM 1615 C CA . LYS A 1 207 ? -14.000 5.129 27.183 1.00 35.84 207 LYS A CA 1
ATOM 1616 C C . LYS A 1 207 ? -14.291 4.005 26.175 1.00 35.84 207 LYS A C 1
ATOM 1618 O O . LYS A 1 207 ? -15.431 3.605 25.986 1.00 35.84 207 LYS A O 1
ATOM 1623 N N . ILE A 1 208 ? -13.269 3.497 25.506 1.00 41.91 208 ILE A N 1
ATOM 1624 C CA . ILE A 1 208 ? -13.332 2.293 24.693 1.00 41.91 208 ILE A CA 1
ATOM 1625 C C . ILE A 1 208 ? -12.233 1.406 25.243 1.00 41.91 208 ILE A C 1
ATOM 1627 O O . ILE A 1 208 ? -11.076 1.473 24.833 1.00 41.91 208 ILE A O 1
ATOM 1631 N N . LYS A 1 209 ? -12.612 0.588 26.226 1.00 35.84 209 LYS A N 1
ATOM 1632 C CA . LYS A 1 209 ? -11.822 -0.574 26.613 1.00 35.84 209 LYS A CA 1
ATOM 1633 C C . LYS A 1 209 ? -11.838 -1.530 25.426 1.00 35.84 209 LYS A C 1
ATOM 1635 O O . LYS A 1 209 ? -12.678 -2.417 25.365 1.00 35.84 209 LYS A O 1
ATOM 1640 N N . ILE A 1 210 ? -10.914 -1.354 24.485 1.00 45.38 210 ILE A N 1
ATOM 1641 C CA . ILE A 1 210 ? -10.513 -2.467 23.633 1.00 45.38 210 ILE A CA 1
ATOM 1642 C C . ILE A 1 210 ? -9.786 -3.415 24.582 1.00 45.38 210 ILE A C 1
ATOM 1644 O O . ILE A 1 210 ? -8.623 -3.196 24.921 1.00 45.38 210 ILE A O 1
ATOM 1648 N N . ARG A 1 211 ? -10.502 -4.421 25.093 1.00 37.19 211 ARG A N 1
ATOM 1649 C CA . ARG A 1 211 ? -9.843 -5.590 25.664 1.00 37.19 211 ARG A CA 1
ATOM 1650 C C . ARG A 1 211 ? -9.191 -6.297 24.481 1.00 37.19 211 ARG A C 1
ATOM 1652 O O . ARG A 1 211 ? -9.855 -7.017 23.743 1.00 37.19 211 ARG A O 1
ATOM 1659 N N . LEU A 1 212 ? -7.917 -5.966 24.259 1.00 38.88 212 LEU A N 1
ATOM 1660 C CA . LEU A 1 212 ? -7.001 -6.820 23.522 1.00 38.88 212 LEU A CA 1
ATOM 1661 C C . LEU A 1 212 ? -6.897 -8.102 24.320 1.00 38.88 212 LEU A C 1
ATOM 1663 O O . LEU A 1 212 ? -6.112 -8.171 25.280 1.00 38.88 212 LEU A O 1
#

Secondary structure (DSSP, 8-state):
-HHHHHHHSS---HHHHHHHHHHHHHHIIIIIIHHHHHHHHHHHHHHHHHHSS--HHHHHHHHHHHHHHHHHHHHHHHHHHHHHTTS----HHHHHHHHHHHHHHHHHHHHHHHHHHHS-HHHHHHHHHHHHHHHHTTTS-GGGS---THHHHHHHHHTTSHHHHHHHHHHHHHTT---HHHHHHHHHHHHHHHHHHHHHHHSS--------

Radius of gyration: 18.81 Å; chains: 1; bounding box: 44×38×52 Å

Foldseek 3Di:
DVVVVVPVPDCDQPLLVLLLQLLLQLLLCQAQVLLLVCLVCVVVVVVCVVPHVDAPVVVVVVSLVVSLVSSLVSSVVSQVVCVVVVSDDDDVLSVVLSVLSSVVSSLNNLLSNLSSVPDHSVVSVVCSVVSSVVSSCLSDALVVDDCDDVSVVSNVVSLLALSNLSSVLSVCSSVVHDSPVSVVSSVVSSVVVSVVSVVVVVPDDDPDPNPD

Organism: Weissella confusa (NCBI:txid1583)

pLDDT: mean 76.27, std 14.8, range [31.77, 92.31]

Sequence (212 aa):
MLFLNIWRDTPLPSISLLTIAALIGIIGNSVVTFSKRVNMNREFFQLLDATSSYSSRHFLQTQAVIQITLNFVIYSWLVLIGVVLHKLTLSIDLIFIGGLVSILGLYFSAIGFVVAMKFSGKTLDTLSFPMTVVAGLMIVPFQSFPQQGVIKQLTLVEKFLPGYWFNEASQRIGLSQHFEMPLLLMMASVLATLLIVVSLLKGKDSKIKIRL